Protein AF-A0A8J3SPQ8-F1 (afdb_monomer)

Radius of gyration: 20.14 Å; Cα contacts (8 Å, |Δi|>4): 258; chains: 1; bounding box: 38×50×55 Å

Solvent-accessible surface area (backbone atoms only — not comparable to full-atom values): 13187 Å² total; per-residue (Å²): 110,61,66,61,53,50,53,52,36,52,52,41,52,48,50,65,69,41,34,72,59,27,47,76,74,39,44,87,40,56,59,46,62,59,80,40,52,71,64,58,45,50,51,50,37,52,54,46,50,54,49,49,47,62,79,29,56,90,42,57,73,35,34,50,44,47,50,49,40,51,51,50,53,52,48,49,53,46,36,33,75,75,68,55,37,66,47,93,82,40,59,66,56,46,46,61,67,47,46,58,56,60,51,39,54,48,49,29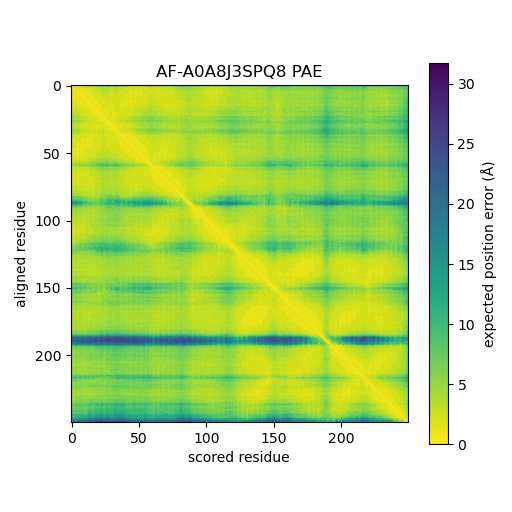,54,49,42,45,49,28,62,76,67,75,47,78,94,53,72,70,58,56,50,53,47,51,30,54,49,23,34,48,47,14,34,55,33,31,67,38,22,34,74,69,78,57,92,90,56,92,41,56,28,86,79,48,33,45,65,47,25,43,48,50,15,49,49,25,43,49,49,19,34,50,54,46,34,50,51,50,61,72,71,34,65,99,77,59,50,71,64,52,50,50,40,40,48,51,25,52,57,31,48,50,52,27,49,46,42,32,67,74,71,57,41,58,43,41,52,57,67,27,38,52,47,21,43,54,39,46,54,52,26,53,50,52,46,55,52,52,58,56,74,70,52,133

Organism: NCBI:txid936338

pLDDT: mean 90.47, std 7.12, range [55.22, 98.06]

Sequence (250 aa):
MTLVVVLLMMRALDDIRDLDYDREHNPDRPLARGVVSVRDLTVMVAAGTVFVLAINAWRWPVMCVLAGQLAYAYLVLWADRRLGWPRGDALVAGFLVNLPVQLMINAFLYAGLLYSAGLAPVWPGAIGIAVAALAFLHVEFARKTTRRPRPGERTYVTLFGPTGTAALAVACALASVAVLVASVTAGGGERTGAWAVWSAAAPLTFAALGALRFWREGLARWPYGQAALFMLVSFVGYQIINLVERATAP

Nearest PDB structures (foldseek):
  4od4-assembly1_A  TM=6.673E-01  e=1.478E-03  Aeropyrum pernix K1
  7d5i-assembly1_B  TM=4.446E-01  e=1.046E+00  Mycolicibacterium smegmatis MC2 155
  7nkz-assembly1_B  TM=3.650E-01  e=2.481E+00  Mycobacterium tuberculosis H37Rv

Foldseek 3Di:
DLLVLVVLLLVLLVCLLCQVVCLVVPCVDCDNVVVDDNVNSVVSNVVSLVVSLVVCVVLVVLSVLVVVLSVLSVVQSCCCVPVVPPPPLPLVRVCVSCLVNLLSSLVSVVSVVCSVVVHDDDPVSVLVSLLLSLLVQLLVLQQQQFQDADVSRSHCCVPLNNVRSLVSSLVSLCVSLVSQLCSLVVVDDPPSDVVLNCLSCVLNVLSVVQSCCCPVVVDRGRDNVSSVSSSVSNVVSVVVSVVVVVVPDD

Secondary structure (DSSP, 8-state):
-HHHHHHHHHHHHHHHHSHHHHHHH-TTSTTTTTSS-HHHHHHHHHHHHHHHHHHHTT-HHHHHHHHHHHHHHHHHHHHHHHH--S-TT-HHHHHHHHHHHHHHHHHHHHHHHHHHHTPPP-HHHHHHHHHHHHHHHHHHHHHH-BSSPPTT---THHHHHHHHHHHHHHHHHHHHHHHHHHHHHHH--TT--HHHHHHHHTTHHHHHHHHHHHHTS--SB--HHHHHHHHHHHHHHHHHHHHHHHHT--

Structure (mmCIF, N/CA/C/O backbone):
data_AF-A0A8J3SPQ8-F1
#
_entry.id   AF-A0A8J3SPQ8-F1
#
loop_
_atom_site.group_PDB
_atom_site.id
_atom_site.type_symbol
_atom_site.label_atom_id
_atom_site.label_alt_id
_atom_site.label_comp_id
_atom_site.label_asym_id
_atom_site.label_entity_id
_atom_site.label_seq_id
_atom_site.pdbx_PDB_ins_code
_atom_site.Cartn_x
_atom_site.Cartn_y
_atom_site.Cartn_z
_atom_site.occupancy
_atom_site.B_iso_or_equiv
_atom_site.auth_seq_id
_atom_site.auth_comp_id
_atom_site.auth_asym_id
_atom_site.auth_atom_id
_atom_site.pdbx_PDB_model_num
ATOM 1 N N . MET A 1 1 ? -6.352 -13.750 -12.180 1.00 83.25 1 MET A N 1
ATOM 2 C CA . MET A 1 1 ? -6.763 -14.776 -11.196 1.00 83.25 1 MET A CA 1
ATOM 3 C C . MET A 1 1 ? -5.831 -14.837 -9.992 1.00 83.25 1 MET A C 1
ATOM 5 O O . MET A 1 1 ? -6.324 -14.578 -8.905 1.00 83.25 1 MET A O 1
ATOM 9 N N . THR A 1 2 ? -4.513 -15.047 -10.149 1.00 92.88 2 THR A N 1
ATOM 10 C CA . THR A 1 2 ? -3.554 -15.085 -9.016 1.00 92.88 2 THR A CA 1
ATOM 11 C C . THR A 1 2 ? -3.704 -13.916 -8.039 1.00 92.88 2 THR A C 1
ATOM 13 O O . THR A 1 2 ? -3.900 -14.141 -6.853 1.00 92.88 2 THR A O 1
ATOM 16 N N . LEU A 1 3 ? -3.676 -12.671 -8.535 1.00 91.25 3 LEU A N 1
ATOM 17 C CA . LEU A 1 3 ? -3.741 -11.480 -7.680 1.00 91.25 3 LEU A CA 1
ATOM 18 C C . LEU A 1 3 ? -5.021 -11.428 -6.834 1.00 91.25 3 LEU A C 1
ATOM 20 O O . LEU A 1 3 ? -4.955 -11.111 -5.657 1.00 91.25 3 LEU A O 1
ATOM 24 N N . VAL A 1 4 ? -6.172 -11.770 -7.418 1.00 93.75 4 VAL A N 1
ATOM 25 C CA . VAL A 1 4 ? -7.464 -11.758 -6.713 1.00 93.75 4 VAL A CA 1
ATOM 26 C C . VAL A 1 4 ? -7.452 -12.756 -5.558 1.00 93.75 4 VAL A C 1
ATOM 28 O O . VAL A 1 4 ? -7.832 -12.406 -4.446 1.00 93.75 4 VAL A O 1
ATOM 31 N N . VAL A 1 5 ? -6.962 -13.975 -5.806 1.00 94.94 5 VAL A N 1
ATOM 32 C CA . VAL A 1 5 ? -6.860 -15.013 -4.772 1.00 94.94 5 VAL A CA 1
ATOM 33 C C . VAL A 1 5 ? -5.873 -14.595 -3.685 1.00 94.94 5 VAL A C 1
ATOM 35 O O . VAL A 1 5 ? -6.198 -14.693 -2.509 1.00 94.94 5 VAL A O 1
ATOM 38 N N . VAL A 1 6 ? -4.710 -14.051 -4.057 1.00 93.75 6 VAL A N 1
ATOM 39 C CA . VAL A 1 6 ? -3.723 -13.547 -3.092 1.00 93.75 6 VAL A CA 1
ATOM 40 C C . VAL A 1 6 ? -4.321 -12.440 -2.229 1.00 93.75 6 VAL A C 1
ATOM 42 O O . VAL A 1 6 ? -4.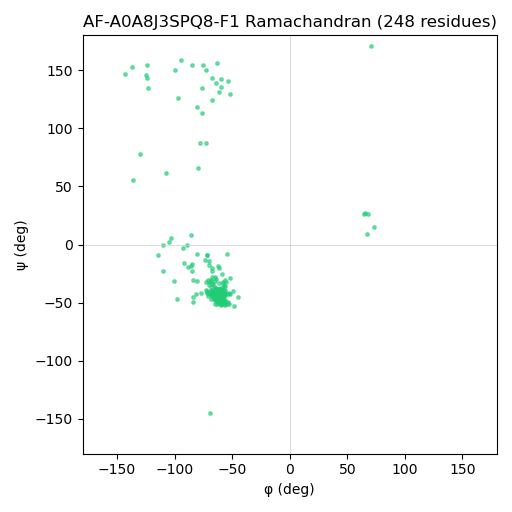236 -12.528 -1.013 1.00 93.75 6 VAL A O 1
ATOM 45 N N . LEU A 1 7 ? -4.978 -11.434 -2.813 1.00 93.19 7 LEU A N 1
ATOM 46 C CA . LEU A 1 7 ? -5.609 -10.350 -2.051 1.00 93.19 7 LEU A CA 1
ATOM 47 C C . LEU A 1 7 ? -6.708 -10.865 -1.109 1.00 93.19 7 LEU A C 1
ATOM 49 O O . LEU A 1 7 ? -6.799 -10.402 0.027 1.00 93.19 7 LEU A O 1
ATOM 53 N N . LEU A 1 8 ? -7.499 -11.852 -1.544 1.00 95.00 8 LEU A N 1
ATOM 54 C CA . LEU A 1 8 ? -8.484 -12.522 -0.691 1.00 95.00 8 LEU A CA 1
ATOM 55 C C . LEU A 1 8 ? -7.813 -13.251 0.484 1.00 95.00 8 LEU A C 1
ATOM 57 O O . LEU A 1 8 ? -8.274 -13.147 1.619 1.00 95.00 8 LEU A O 1
ATOM 61 N N . MET A 1 9 ? -6.708 -13.954 0.232 1.00 94.81 9 MET A N 1
ATOM 62 C CA . MET A 1 9 ? -5.930 -14.619 1.278 1.00 94.81 9 MET A CA 1
ATOM 63 C C . MET A 1 9 ? -5.335 -13.612 2.264 1.00 94.81 9 MET A C 1
ATOM 65 O O . MET A 1 9 ? -5.446 -13.822 3.467 1.00 94.81 9 MET A O 1
ATOM 69 N N . MET A 1 10 ? -4.759 -12.504 1.782 1.00 92.94 10 MET A N 1
ATOM 70 C CA . MET A 1 10 ? -4.219 -11.452 2.653 1.00 92.94 10 MET A CA 1
ATOM 71 C C . MET A 1 10 ? -5.318 -10.860 3.537 1.00 92.94 10 MET A C 1
ATOM 73 O O . MET A 1 10 ? -5.119 -10.707 4.738 1.00 92.94 10 MET A O 1
ATOM 77 N N . ARG A 1 11 ? -6.513 -10.628 2.977 1.00 93.81 11 ARG A N 1
ATOM 78 C CA . ARG A 1 11 ? -7.671 -10.160 3.746 1.00 93.81 11 ARG A CA 1
ATOM 79 C C . ARG A 1 11 ? -8.068 -11.142 4.850 1.00 93.81 11 ARG A C 1
ATOM 81 O O . ARG A 1 11 ? -8.362 -10.709 5.960 1.00 93.81 11 ARG A O 1
ATOM 88 N N . ALA A 1 12 ? -8.066 -12.439 4.551 1.00 94.81 12 ALA A N 1
ATOM 89 C CA . ALA A 1 12 ? -8.381 -13.477 5.526 1.00 94.81 12 ALA A CA 1
ATOM 90 C C . ALA A 1 12 ? -7.321 -13.590 6.626 1.00 94.81 12 ALA A C 1
ATOM 92 O O . ALA A 1 12 ? -7.672 -13.759 7.790 1.00 94.81 12 ALA A O 1
ATOM 93 N N . LEU A 1 13 ? -6.037 -13.466 6.277 1.00 93.25 13 LEU A N 1
ATOM 94 C CA . LEU A 1 13 ? -4.942 -13.416 7.247 1.00 93.25 13 LEU A CA 1
ATOM 95 C C . LEU A 1 13 ? -5.068 -12.197 8.170 1.00 93.25 13 LEU A C 1
ATOM 97 O O . LEU A 1 13 ? -4.897 -12.340 9.379 1.00 93.25 13 LEU A O 1
ATOM 101 N N . ASP A 1 14 ? -5.424 -11.033 7.621 1.00 90.88 14 ASP A N 1
ATOM 102 C CA . ASP A 1 14 ? -5.692 -9.831 8.413 1.00 90.88 14 ASP A CA 1
ATOM 103 C C . ASP A 1 14 ? -6.874 -10.041 9.372 1.00 90.88 14 ASP A C 1
ATOM 105 O O . ASP A 1 14 ? -6.740 -9.742 10.552 1.00 90.88 14 ASP A O 1
ATOM 109 N N . ASP A 1 15 ? -7.994 -10.622 8.917 1.00 93.00 15 ASP A N 1
ATOM 110 C CA . ASP A 1 15 ? -9.145 -10.926 9.791 1.00 93.00 15 ASP A CA 1
ATOM 111 C C . ASP A 1 15 ? -8.777 -11.906 10.917 1.00 93.00 15 ASP A C 1
ATOM 113 O O . ASP A 1 15 ? -9.166 -11.726 12.067 1.00 93.00 15 ASP A O 1
ATOM 117 N N . ILE A 1 16 ? -7.994 -12.939 10.599 1.00 93.38 16 ILE A N 1
ATOM 118 C CA . ILE A 1 16 ? -7.492 -13.931 11.557 1.00 93.38 16 ILE A CA 1
ATOM 119 C C . ILE A 1 16 ? -6.614 -13.282 12.641 1.00 93.38 16 ILE A C 1
ATOM 121 O O . ILE A 1 16 ? -6.681 -13.708 13.799 1.00 93.38 16 ILE A O 1
ATOM 125 N N . ARG A 1 17 ? -5.773 -12.312 12.263 1.00 89.69 17 ARG A N 1
ATOM 126 C CA . ARG A 1 17 ? -4.864 -11.584 13.162 1.00 89.69 17 ARG A CA 1
ATOM 127 C C . ARG A 1 17 ? -5.602 -10.537 13.993 1.00 89.69 17 ARG A C 1
ATOM 129 O O . ARG A 1 17 ? -5.352 -10.401 15.183 1.00 89.69 17 ARG A O 1
ATOM 136 N N . ASP A 1 18 ? -6.532 -9.814 13.379 1.00 89.75 18 ASP A N 1
ATOM 137 C CA . ASP A 1 18 ? -7.266 -8.726 14.026 1.00 89.75 18 ASP A CA 1
ATOM 138 C C . ASP A 1 18 ? -8.507 -9.207 14.801 1.00 89.75 18 ASP A C 1
ATOM 140 O O . ASP A 1 18 ? -9.264 -8.381 15.301 1.00 89.75 18 ASP A O 1
ATOM 144 N N . LEU A 1 19 ? -8.715 -10.521 14.958 1.00 91.44 19 LEU A N 1
ATOM 145 C CA . LEU A 1 19 ? -9.923 -11.094 15.563 1.00 91.44 19 LEU A CA 1
ATOM 146 C C . LEU A 1 19 ? -10.253 -10.527 16.951 1.00 91.44 19 LEU A C 1
ATOM 148 O O . LEU A 1 19 ? -11.394 -10.139 17.190 1.00 91.44 19 LEU A O 1
ATOM 152 N N . ASP A 1 20 ? -9.285 -10.475 17.865 1.00 89.19 20 ASP A N 1
ATOM 153 C CA . ASP A 1 20 ? -9.545 -9.990 19.226 1.00 89.19 20 ASP A CA 1
ATOM 154 C C . ASP A 1 20 ? -9.860 -8.490 19.232 1.00 89.19 20 ASP A C 1
ATOM 156 O O . ASP A 1 20 ? -10.807 -8.052 19.882 1.00 89.19 20 ASP A O 1
ATOM 160 N N . TYR A 1 21 ? -9.159 -7.720 18.39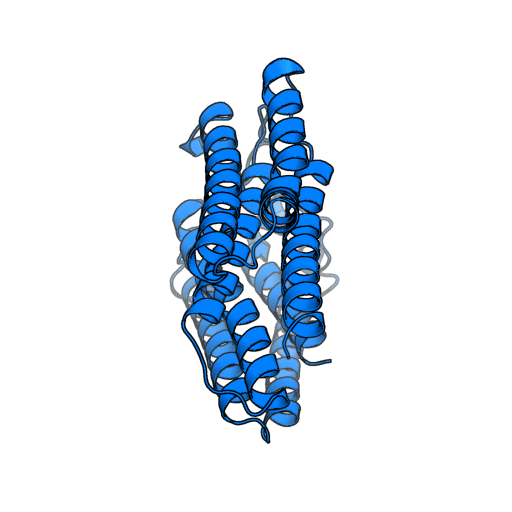6 1.00 87.50 21 TYR A N 1
ATOM 161 C CA . TYR A 1 21 ? -9.462 -6.308 18.183 1.00 87.50 21 TYR A CA 1
ATOM 162 C C . TYR A 1 21 ? -10.872 -6.101 17.615 1.00 87.50 21 TYR A C 1
ATOM 164 O O . TYR A 1 21 ? -11.614 -5.230 18.074 1.00 87.50 21 TYR A O 1
ATOM 172 N N . ASP A 1 22 ? -11.248 -6.905 16.622 1.00 91.56 22 ASP A N 1
ATOM 173 C CA . ASP A 1 22 ? -12.529 -6.808 15.936 1.00 91.56 22 ASP A CA 1
ATOM 174 C C . ASP A 1 22 ? -13.695 -7.263 16.818 1.00 91.56 22 ASP A C 1
ATOM 176 O O . ASP A 1 22 ? -14.777 -6.700 16.700 1.00 91.56 22 ASP A O 1
ATOM 180 N N . ARG A 1 23 ? -13.501 -8.200 17.751 1.00 92.12 23 ARG A N 1
ATOM 181 C CA . ARG A 1 23 ? -14.528 -8.548 18.752 1.00 92.12 23 ARG A CA 1
ATOM 182 C C . ARG A 1 23 ? -14.904 -7.365 19.636 1.00 92.12 23 ARG A C 1
ATOM 184 O O . ARG A 1 23 ? -16.076 -7.198 19.958 1.00 92.12 23 ARG A O 1
ATOM 191 N N . GLU A 1 24 ? -13.922 -6.552 20.005 1.00 90.94 24 GLU A N 1
ATOM 192 C CA . GLU A 1 24 ? -14.127 -5.384 20.862 1.00 90.94 24 GLU A CA 1
ATOM 193 C C . GLU A 1 24 ? -14.641 -4.167 20.079 1.00 90.94 24 GLU A C 1
ATOM 195 O O . GLU A 1 24 ? -15.541 -3.468 20.539 1.00 90.94 24 GLU A O 1
ATOM 200 N N . HIS A 1 25 ? -14.088 -3.908 18.888 1.00 87.75 25 HIS A N 1
ATOM 201 C CA . HIS A 1 25 ? -14.283 -2.634 18.181 1.00 87.75 25 HIS A CA 1
ATOM 202 C C . HIS A 1 25 ? -15.139 -2.736 16.914 1.00 87.75 25 HIS A C 1
ATOM 204 O O . HIS A 1 25 ? -15.703 -1.732 16.480 1.00 87.75 25 HIS A O 1
ATOM 210 N N . ASN A 1 26 ? -15.233 -3.918 16.300 1.00 89.94 26 ASN A N 1
ATOM 211 C CA . ASN A 1 26 ? -15.973 -4.155 15.058 1.00 89.94 26 ASN A CA 1
ATOM 212 C C . ASN A 1 26 ? -16.795 -5.458 15.136 1.00 89.94 26 ASN A C 1
ATOM 214 O O . ASN A 1 26 ? -16.637 -6.329 14.267 1.00 89.94 26 ASN A O 1
ATOM 218 N N . PRO A 1 27 ? -17.674 -5.613 16.147 1.00 92.38 27 PRO A N 1
ATOM 219 C CA . PRO A 1 27 ? -18.341 -6.882 16.426 1.00 92.38 27 PRO A CA 1
ATOM 220 C C . PRO A 1 27 ? -19.219 -7.353 15.266 1.00 92.38 27 PRO A C 1
ATOM 222 O O . PRO A 1 27 ? -19.468 -8.543 15.149 1.00 92.38 27 PRO A O 1
ATOM 225 N N . ASP A 1 28 ? -19.626 -6.454 14.365 1.00 93.88 28 ASP A N 1
ATOM 226 C CA . ASP A 1 28 ? -20.407 -6.769 13.167 1.00 93.88 28 ASP A CA 1
ATOM 227 C C . ASP A 1 28 ? -19.621 -7.509 12.072 1.00 93.88 28 ASP A C 1
ATOM 229 O O . ASP A 1 28 ? -20.206 -7.962 11.084 1.00 93.88 28 ASP A O 1
ATOM 233 N N . ARG A 1 29 ? -18.295 -7.642 12.187 1.00 92.69 29 ARG A N 1
ATOM 234 C CA . ARG A 1 29 ? -17.501 -8.360 11.181 1.00 92.69 29 ARG A CA 1
ATOM 235 C C . ARG A 1 29 ? -17.827 -9.859 11.179 1.00 92.69 29 ARG A C 1
ATOM 237 O O . ARG A 1 29 ? -18.008 -10.442 12.245 1.00 92.69 29 ARG A O 1
ATOM 244 N N . PRO A 1 30 ? -17.851 -10.534 10.009 1.00 94.88 30 PRO A N 1
ATOM 245 C CA . PRO A 1 30 ? -18.272 -11.937 9.913 1.00 94.88 30 PRO A CA 1
ATOM 246 C C . PRO A 1 30 ? -17.531 -12.904 10.847 1.00 94.88 30 PRO A C 1
ATOM 248 O O . PRO A 1 30 ? -18.173 -13.747 11.470 1.00 94.88 30 PRO A O 1
ATOM 251 N N . LEU A 1 31 ? -16.206 -12.763 10.971 1.00 95.38 31 LEU A N 1
ATOM 252 C CA . LEU A 1 31 ? -15.386 -13.596 11.856 1.00 95.38 31 LEU A CA 1
ATOM 253 C C . LEU A 1 31 ? -15.613 -13.257 13.340 1.00 95.38 31 LEU A C 1
ATOM 255 O O . LEU A 1 31 ? -15.722 -14.164 14.161 1.00 95.38 31 LEU A O 1
ATOM 259 N N . ALA A 1 32 ? -15.742 -11.969 13.684 1.00 94.81 32 ALA A N 1
ATOM 260 C CA . ALA A 1 32 ? -16.018 -11.521 15.052 1.00 94.81 32 ALA A CA 1
ATOM 261 C C . ALA A 1 32 ? -17.396 -12.000 15.548 1.00 94.81 32 ALA A C 1
ATOM 263 O O . ALA A 1 32 ? -17.511 -12.449 16.686 1.00 94.81 32 ALA A O 1
ATOM 264 N N . ARG A 1 33 ? -18.407 -12.007 14.664 1.00 94.56 33 ARG A N 1
ATOM 265 C CA . ARG A 1 33 ? -19.747 -12.572 14.920 1.00 94.56 33 ARG A CA 1
ATOM 266 C C . ARG A 1 33 ? -19.788 -14.098 15.004 1.00 94.56 33 ARG A C 1
ATOM 268 O O . ARG A 1 33 ? -20.814 -14.645 15.390 1.00 94.56 33 ARG A O 1
ATOM 275 N N . GLY A 1 34 ? -18.739 -14.791 14.562 1.00 94.56 34 GLY A N 1
ATOM 276 C CA . GLY A 1 34 ? -18.741 -16.251 14.443 1.00 94.56 34 GLY A CA 1
ATOM 277 C C . GLY A 1 34 ? -19.575 -16.800 13.278 1.00 94.56 34 GLY A C 1
ATOM 278 O O . GLY A 1 34 ? -19.836 -17.998 13.245 1.00 94.56 34 GLY A O 1
ATOM 279 N N . VAL A 1 35 ? -19.972 -15.961 12.306 1.00 96.38 35 VAL A N 1
ATOM 280 C CA . VAL A 1 35 ? -20.615 -16.420 11.050 1.00 96.38 35 VAL A CA 1
ATOM 281 C C . VAL A 1 35 ? -19.640 -17.257 10.219 1.00 96.38 35 VAL A C 1
ATOM 283 O O . VAL A 1 35 ? -20.042 -18.165 9.500 1.00 96.38 35 VAL A O 1
ATOM 286 N N . VAL A 1 36 ? -18.350 -16.939 10.326 1.00 96.31 36 VAL A N 1
ATOM 287 C CA . VAL A 1 36 ? -17.238 -17.693 9.746 1.00 96.31 36 VAL A CA 1
ATOM 288 C C . VAL A 1 36 ? -16.287 -18.048 10.880 1.00 96.31 36 VAL A C 1
ATOM 290 O O . VAL A 1 36 ? -16.096 -17.241 11.789 1.00 96.31 36 VAL A O 1
ATOM 293 N N . SER A 1 37 ? -15.679 -19.233 10.846 1.00 96.12 37 SER A N 1
ATOM 294 C CA . SER A 1 37 ? -14.690 -19.647 11.842 1.00 96.12 37 SER A CA 1
ATOM 295 C C . SER A 1 37 ? -13.254 -19.347 11.393 1.00 96.12 37 SER A C 1
ATOM 297 O O . SER A 1 37 ? -12.944 -19.253 10.203 1.00 96.12 37 SER A O 1
ATOM 299 N N . VAL A 1 38 ? -12.321 -19.273 12.349 1.00 95.56 38 VAL A N 1
ATOM 300 C CA . VAL A 1 38 ? -10.876 -19.189 12.045 1.00 95.56 38 VAL A CA 1
ATOM 301 C C . VAL A 1 38 ? -10.422 -20.388 11.208 1.00 95.56 38 VAL A C 1
ATOM 303 O O . VAL A 1 38 ? -9.534 -20.254 10.364 1.00 95.56 38 VAL A O 1
ATOM 306 N N . ARG A 1 39 ? -11.038 -21.559 11.416 1.00 96.00 39 ARG A N 1
ATOM 307 C CA . ARG A 1 39 ? -10.748 -22.774 10.652 1.00 96.00 39 ARG A CA 1
ATOM 308 C C . ARG A 1 39 ? -11.113 -22.599 9.182 1.00 96.00 39 ARG A C 1
ATOM 310 O O . ARG A 1 39 ? -10.286 -22.937 8.343 1.00 96.00 39 ARG A O 1
ATOM 317 N N . ASP A 1 40 ? -12.278 -22.032 8.877 1.00 96.69 40 ASP A N 1
ATOM 318 C CA . ASP A 1 40 ? -12.728 -21.820 7.492 1.00 96.69 40 ASP A CA 1
ATOM 319 C C . ASP A 1 40 ? -11.754 -20.916 6.737 1.00 96.69 40 ASP A C 1
ATOM 321 O O . ASP A 1 40 ? -11.292 -21.255 5.647 1.00 96.69 40 ASP A O 1
ATOM 325 N N . LEU A 1 41 ? -11.357 -19.802 7.361 1.00 96.31 41 LEU A N 1
ATOM 326 C CA . LEU A 1 41 ? -10.376 -18.889 6.779 1.00 96.31 41 LEU A CA 1
ATOM 327 C C . LEU A 1 41 ? -9.000 -19.549 6.635 1.00 96.31 41 LEU A C 1
ATOM 329 O O . LEU A 1 41 ? -8.350 -19.386 5.608 1.00 96.31 41 LEU A O 1
ATOM 333 N N . THR A 1 42 ? -8.564 -20.344 7.614 1.00 94.81 42 THR A N 1
ATOM 334 C CA . THR A 1 42 ? -7.275 -21.053 7.539 1.00 94.81 42 THR A CA 1
ATOM 335 C C . THR A 1 42 ? -7.266 -22.078 6.402 1.00 94.81 42 THR A C 1
ATOM 337 O O . THR A 1 42 ? -6.288 -22.159 5.660 1.00 94.81 42 THR A O 1
ATOM 340 N N . VAL A 1 43 ? -8.362 -22.824 6.220 1.00 96.50 43 VAL A N 1
ATOM 341 C CA . VAL A 1 43 ? -8.529 -23.766 5.102 1.00 96.50 43 VAL A CA 1
ATOM 342 C C . VAL A 1 43 ? -8.538 -23.020 3.771 1.00 96.50 43 VAL A C 1
ATOM 344 O O . VAL A 1 43 ? -7.841 -23.435 2.848 1.00 96.50 43 VAL A O 1
ATOM 347 N N . MET A 1 44 ? -9.255 -21.896 3.674 1.00 96.62 44 MET A N 1
ATOM 348 C CA . MET A 1 44 ? -9.274 -21.066 2.468 1.00 96.62 44 MET A CA 1
ATOM 349 C C . MET A 1 44 ? -7.878 -20.549 2.112 1.00 96.62 44 MET A C 1
ATOM 351 O O . MET A 1 44 ? -7.482 -20.621 0.951 1.00 96.62 44 MET A O 1
ATOM 355 N N . VAL A 1 45 ? -7.111 -20.058 3.090 1.00 96.44 45 VAL A N 1
ATOM 356 C CA . VAL A 1 45 ? -5.738 -19.589 2.859 1.00 96.44 45 VAL A CA 1
ATOM 357 C C . VAL A 1 45 ? -4.842 -20.760 2.444 1.00 96.44 45 VAL A C 1
ATOM 359 O O . VAL A 1 45 ? -4.090 -20.626 1.487 1.00 96.44 45 VAL A O 1
ATOM 362 N N . ALA A 1 46 ? -4.935 -21.927 3.089 1.00 96.00 46 ALA A N 1
ATOM 363 C CA . ALA A 1 46 ? -4.142 -23.101 2.713 1.00 96.00 46 ALA A CA 1
ATOM 364 C C . ALA A 1 46 ? -4.460 -23.597 1.288 1.00 96.00 46 ALA A C 1
ATOM 366 O O . ALA A 1 46 ? -3.548 -23.786 0.481 1.00 96.00 46 ALA A O 1
ATOM 367 N N . ALA A 1 47 ? -5.744 -23.750 0.952 1.00 97.38 47 ALA A N 1
ATOM 368 C CA . ALA A 1 47 ? -6.186 -24.139 -0.386 1.00 97.38 47 ALA A CA 1
ATOM 369 C C . ALA A 1 47 ? -5.797 -23.087 -1.435 1.00 97.38 47 ALA A C 1
ATOM 371 O O . ALA A 1 47 ? -5.293 -23.431 -2.504 1.00 97.38 47 ALA A O 1
ATOM 372 N N . GLY A 1 48 ? -5.962 -21.805 -1.098 1.00 97.00 48 GLY A N 1
ATOM 373 C CA . GLY A 1 48 ? -5.531 -20.673 -1.910 1.00 97.00 48 GLY A CA 1
ATOM 374 C C . GLY A 1 48 ? -4.033 -20.716 -2.197 1.00 97.00 48 GLY A C 1
ATOM 375 O O . GLY A 1 48 ? -3.657 -20.612 -3.358 1.00 97.00 48 GLY A O 1
ATOM 376 N N . THR A 1 49 ? -3.193 -20.961 -1.185 1.00 96.69 49 THR A N 1
ATOM 377 C CA . THR A 1 49 ? -1.734 -21.118 -1.324 1.00 96.69 49 THR A CA 1
ATOM 378 C C . THR A 1 49 ? -1.381 -22.222 -2.315 1.00 96.69 49 THR A C 1
ATOM 380 O O . THR A 1 49 ? -0.638 -21.975 -3.263 1.00 96.69 49 THR A O 1
ATOM 383 N N . VAL A 1 50 ? -1.940 -23.424 -2.145 1.00 97.06 50 VAL A N 1
ATOM 384 C CA . VAL A 1 50 ? -1.686 -24.548 -3.064 1.00 97.06 50 VAL A CA 1
ATOM 385 C C . VAL A 1 50 ? -2.117 -24.186 -4.485 1.00 97.06 50 VAL A C 1
ATOM 387 O O . VAL A 1 50 ? -1.351 -24.373 -5.430 1.00 97.06 50 VAL A O 1
ATOM 390 N N . PHE A 1 51 ? -3.309 -23.608 -4.634 1.00 97.19 51 PHE A N 1
ATOM 391 C CA . PHE A 1 51 ? -3.846 -23.203 -5.927 1.00 97.19 51 PHE A CA 1
ATOM 392 C C . PHE A 1 51 ? -2.966 -22.157 -6.622 1.00 97.19 51 PHE A C 1
ATOM 394 O O . PHE A 1 51 ? -2.585 -22.345 -7.778 1.00 97.19 51 PHE A O 1
ATOM 401 N N . VAL A 1 52 ? -2.601 -21.067 -5.935 1.00 96.31 52 VAL A N 1
ATOM 402 C CA . VAL A 1 52 ? -1.802 -19.996 -6.547 1.00 96.31 52 VAL A CA 1
ATOM 403 C C . VAL A 1 52 ? -0.387 -20.456 -6.877 1.00 96.31 52 VAL A C 1
ATOM 405 O O . VAL A 1 52 ? 0.150 -20.036 -7.899 1.00 96.31 52 VAL A O 1
ATOM 408 N N . LEU A 1 53 ? 0.216 -21.338 -6.079 1.00 95.81 53 LEU A N 1
ATOM 409 C CA . LEU A 1 53 ? 1.519 -21.910 -6.414 1.00 95.81 53 LEU A CA 1
ATOM 410 C C . LEU A 1 53 ? 1.420 -22.828 -7.638 1.00 95.81 53 LEU A C 1
ATOM 412 O O . LEU A 1 53 ? 2.213 -22.678 -8.565 1.00 95.81 53 LEU A O 1
ATOM 416 N N . ALA A 1 54 ? 0.405 -23.695 -7.703 1.00 95.62 54 ALA A N 1
ATOM 417 C CA . ALA A 1 54 ? 0.203 -24.606 -8.828 1.00 95.62 54 ALA A CA 1
ATOM 418 C C . ALA A 1 54 ? 0.026 -23.860 -10.162 1.00 95.62 54 ALA A C 1
ATOM 420 O O . ALA A 1 54 ? 0.720 -24.152 -11.135 1.00 95.62 54 ALA A O 1
ATOM 421 N N . ILE A 1 55 ? -0.838 -22.838 -10.214 1.00 95.12 55 ILE A N 1
ATOM 422 C CA . ILE A 1 55 ? -1.095 -22.097 -11.464 1.00 95.12 55 ILE A CA 1
ATOM 423 C C . ILE A 1 55 ? 0.088 -21.219 -11.912 1.00 95.12 55 ILE A C 1
ATOM 425 O O . ILE A 1 55 ? 0.126 -20.800 -13.070 1.00 95.12 55 ILE A O 1
ATOM 429 N N . ASN A 1 56 ? 1.039 -20.916 -11.018 1.00 94.50 56 ASN A N 1
ATOM 430 C CA . ASN A 1 56 ? 2.242 -20.136 -11.338 1.00 94.50 56 ASN A CA 1
ATOM 431 C C . ASN A 1 56 ? 3.512 -20.997 -11.438 1.00 94.50 56 ASN A C 1
ATOM 433 O O . ASN A 1 56 ? 4.573 -20.441 -11.707 1.00 94.50 56 ASN A O 1
ATOM 437 N N . ALA A 1 57 ? 3.428 -22.324 -11.280 1.00 93.25 57 ALA A N 1
ATOM 438 C CA . ALA A 1 57 ? 4.593 -23.214 -11.205 1.00 93.25 57 ALA A CA 1
ATOM 439 C C . ALA A 1 57 ? 5.518 -23.138 -12.435 1.00 93.25 57 ALA A C 1
ATOM 441 O O . ALA A 1 57 ? 6.736 -23.236 -12.319 1.00 93.25 57 ALA A O 1
ATOM 442 N N . TRP A 1 58 ? 4.950 -22.886 -13.615 1.00 92.31 58 TRP A N 1
ATOM 443 C CA . TRP A 1 58 ? 5.687 -22.738 -14.874 1.00 92.31 58 TRP A CA 1
ATOM 444 C C . TRP A 1 58 ? 6.453 -21.404 -14.991 1.00 92.31 58 TRP A C 1
ATOM 446 O O . TRP A 1 58 ? 7.321 -21.251 -15.850 1.00 92.31 58 TRP A O 1
ATOM 456 N N . ARG A 1 59 ? 6.174 -20.433 -14.113 1.00 92.19 59 ARG A N 1
ATOM 457 C CA . ARG A 1 59 ? 6.790 -19.097 -14.087 1.00 92.19 59 ARG A CA 1
ATOM 458 C C . ARG A 1 59 ? 7.751 -18.979 -12.913 1.00 92.19 59 ARG A C 1
ATOM 460 O O . ARG A 1 59 ? 7.536 -18.150 -12.029 1.00 92.19 59 ARG A O 1
ATOM 467 N N . TRP A 1 60 ? 8.794 -19.807 -12.891 1.00 87.19 60 TRP A N 1
ATOM 468 C CA . TRP A 1 60 ? 9.640 -20.002 -11.704 1.00 87.19 60 TRP A CA 1
ATOM 469 C C . TRP A 1 60 ? 10.054 -18.698 -10.976 1.00 87.19 60 TRP A C 1
ATOM 471 O O . TRP A 1 60 ? 9.860 -18.642 -9.761 1.00 87.19 60 TRP A O 1
ATOM 481 N N . PRO A 1 61 ? 10.501 -17.607 -11.647 1.00 87.88 61 PRO A N 1
ATOM 482 C CA . PRO A 1 61 ? 10.923 -16.398 -10.934 1.00 87.88 61 PRO A CA 1
ATOM 483 C C . PRO A 1 61 ? 9.745 -15.691 -10.249 1.00 87.88 61 PRO A C 1
ATOM 485 O O . PRO A 1 61 ? 9.848 -15.230 -9.115 1.00 87.88 61 PRO A O 1
ATOM 488 N N . VAL A 1 62 ? 8.594 -15.649 -10.925 1.00 92.25 62 VAL A N 1
ATOM 489 C CA . VAL A 1 62 ? 7.350 -15.055 -10.414 1.00 92.25 62 VAL A CA 1
ATOM 490 C C . VAL A 1 62 ? 6.807 -15.888 -9.253 1.00 92.25 62 VAL A C 1
ATOM 492 O O . VAL A 1 62 ? 6.381 -15.342 -8.235 1.00 92.25 62 VAL A O 1
ATOM 495 N N . MET A 1 63 ? 6.865 -17.215 -9.391 1.00 93.75 63 MET A N 1
ATOM 496 C CA . MET A 1 63 ? 6.482 -18.162 -8.351 1.00 93.75 63 MET A CA 1
ATOM 497 C C . MET A 1 63 ? 7.342 -17.990 -7.098 1.00 93.75 63 MET A C 1
ATOM 499 O O . MET A 1 63 ? 6.796 -18.010 -6.003 1.00 93.75 63 MET A O 1
ATOM 503 N N . CYS A 1 64 ? 8.654 -17.774 -7.224 1.00 93.12 64 CYS A N 1
ATOM 504 C CA . CYS A 1 64 ? 9.527 -17.571 -6.066 1.00 93.12 64 CYS A CA 1
ATOM 505 C C . CYS A 1 64 ? 9.205 -16.293 -5.288 1.00 93.12 64 CYS A C 1
ATOM 507 O O . CYS A 1 64 ? 9.171 -16.334 -4.059 1.00 93.12 64 CYS A O 1
ATOM 509 N N . VAL A 1 65 ? 8.900 -15.185 -5.972 1.00 93.56 65 VAL A N 1
ATOM 510 C CA . VAL A 1 65 ? 8.447 -13.954 -5.299 1.00 93.56 65 VAL A CA 1
ATOM 511 C C . VAL A 1 65 ? 7.129 -14.198 -4.561 1.00 93.56 65 VAL A C 1
ATOM 513 O O . VAL A 1 65 ? 6.994 -13.826 -3.395 1.00 93.56 65 VAL A O 1
ATOM 516 N N . LEU A 1 66 ? 6.180 -14.881 -5.208 1.00 94.06 66 LEU A N 1
ATOM 517 C CA . LEU A 1 66 ? 4.895 -15.236 -4.607 1.00 94.06 66 LEU A CA 1
ATOM 518 C C . LEU A 1 66 ? 5.059 -16.161 -3.392 1.00 94.06 66 LEU A C 1
ATOM 520 O O . LEU A 1 66 ? 4.472 -15.911 -2.342 1.00 94.06 66 LEU A O 1
ATOM 524 N N . ALA A 1 67 ? 5.871 -17.210 -3.513 1.00 95.12 67 ALA A N 1
ATOM 525 C CA . ALA A 1 67 ? 6.150 -18.150 -2.436 1.00 95.12 67 ALA A CA 1
ATOM 526 C C . ALA A 1 67 ? 6.818 -17.447 -1.249 1.00 95.12 67 ALA A C 1
ATOM 528 O O . ALA A 1 67 ? 6.408 -17.661 -0.112 1.00 95.12 67 ALA A O 1
ATOM 529 N N . GLY A 1 68 ? 7.780 -16.556 -1.510 1.00 95.50 68 GLY A N 1
ATOM 530 C CA . GLY A 1 68 ? 8.395 -15.721 -0.482 1.00 95.50 68 GLY A CA 1
ATOM 531 C C . GLY A 1 68 ? 7.378 -14.827 0.227 1.00 95.50 68 GLY A C 1
ATOM 532 O O . GLY A 1 68 ? 7.400 -14.731 1.451 1.00 95.50 68 GLY A O 1
ATOM 533 N N . GLN A 1 69 ? 6.453 -14.211 -0.518 1.00 94.50 69 GLN A N 1
ATOM 534 C CA . GLN A 1 69 ? 5.410 -13.357 0.057 1.00 94.50 69 GLN A CA 1
ATOM 535 C C . GLN A 1 69 ? 4.492 -14.153 0.984 1.00 94.50 69 GLN A C 1
ATOM 537 O O . GLN A 1 69 ? 4.213 -13.721 2.102 1.00 94.50 69 GLN A O 1
ATOM 542 N N . LEU A 1 70 ? 4.031 -15.317 0.524 1.00 94.25 70 LEU A N 1
ATOM 543 C CA . LEU A 1 70 ? 3.175 -16.195 1.315 1.00 94.25 70 LEU A CA 1
ATOM 544 C C . LEU A 1 70 ? 3.917 -16.694 2.555 1.00 94.25 70 LEU A C 1
ATOM 546 O O . LEU A 1 70 ? 3.385 -16.595 3.656 1.00 94.25 70 LEU A O 1
ATOM 550 N N . ALA A 1 71 ? 5.161 -17.153 2.400 1.00 95.31 71 ALA A N 1
ATOM 551 C CA . ALA A 1 71 ? 5.997 -17.596 3.511 1.00 95.31 71 ALA A CA 1
ATOM 552 C C . ALA A 1 71 ? 6.182 -16.491 4.560 1.00 95.31 71 ALA A C 1
ATOM 554 O O . ALA A 1 71 ? 6.015 -16.746 5.751 1.00 95.31 71 ALA A O 1
ATOM 555 N N . TYR A 1 72 ? 6.452 -15.256 4.128 1.00 95.00 72 TYR A N 1
ATOM 556 C CA . TYR A 1 72 ? 6.559 -14.112 5.028 1.00 95.00 72 TYR A CA 1
ATOM 557 C C . TYR A 1 72 ? 5.236 -13.825 5.751 1.00 95.00 72 TYR A C 1
ATOM 559 O O . TYR A 1 72 ? 5.225 -13.659 6.967 1.00 95.00 72 TYR A O 1
ATOM 567 N N . ALA A 1 73 ? 4.107 -13.835 5.039 1.00 92.75 73 ALA A N 1
ATOM 568 C CA . ALA A 1 73 ? 2.793 -13.612 5.640 1.00 92.75 73 ALA A CA 1
ATOM 569 C C . ALA A 1 73 ? 2.442 -14.679 6.694 1.00 92.75 73 ALA A C 1
ATOM 571 O O . ALA A 1 73 ? 1.962 -14.348 7.780 1.00 92.75 73 ALA A O 1
ATOM 572 N N . TYR A 1 74 ? 2.737 -15.951 6.410 1.00 92.50 74 TYR A N 1
ATOM 573 C CA . TYR A 1 74 ? 2.584 -17.039 7.376 1.00 92.50 74 TYR A CA 1
ATOM 574 C C . TYR A 1 74 ? 3.525 -16.890 8.571 1.00 92.50 74 TYR A C 1
ATOM 576 O O . TYR A 1 74 ? 3.103 -17.152 9.695 1.00 92.50 74 TYR A O 1
ATOM 584 N N . LEU A 1 75 ? 4.769 -16.453 8.355 1.00 93.69 75 LEU A N 1
ATOM 585 C CA . LEU A 1 75 ? 5.727 -16.204 9.431 1.00 93.69 75 LEU A CA 1
ATOM 586 C C . LEU A 1 75 ? 5.239 -15.092 10.365 1.00 93.69 75 LEU A C 1
ATOM 588 O O . LEU A 1 75 ? 5.300 -15.253 11.581 1.00 93.69 75 LEU A O 1
ATOM 592 N N . VAL A 1 76 ? 4.713 -13.998 9.810 1.00 91.44 76 VAL A N 1
ATOM 593 C CA . VAL A 1 76 ? 4.124 -12.902 10.591 1.00 91.44 76 VAL A CA 1
ATOM 594 C C . VAL A 1 76 ? 2.922 -13.390 11.394 1.00 91.44 76 VAL A C 1
ATOM 596 O O . VAL A 1 76 ? 2.853 -13.131 12.592 1.00 91.44 76 VAL A O 1
ATOM 599 N N . LEU A 1 77 ? 2.003 -14.139 10.775 1.00 89.62 77 LEU A N 1
ATOM 600 C CA . LEU A 1 77 ? 0.855 -14.698 11.492 1.00 89.62 77 LEU A CA 1
ATOM 601 C C . LEU A 1 77 ? 1.297 -15.672 12.595 1.00 89.62 77 LEU A C 1
ATOM 603 O O . LEU A 1 77 ? 0.723 -15.692 13.681 1.00 89.62 77 LEU A O 1
ATOM 607 N N . TRP A 1 78 ? 2.305 -16.499 12.324 1.00 92.19 78 TRP A N 1
ATOM 608 C CA . TRP A 1 78 ? 2.862 -17.415 13.311 1.00 92.19 78 TRP A CA 1
ATOM 609 C C . TRP A 1 78 ? 3.488 -16.658 14.486 1.00 92.19 78 TRP A C 1
ATOM 611 O O . TRP A 1 78 ? 3.222 -17.017 15.632 1.00 92.19 78 TRP A O 1
ATOM 621 N N . ALA A 1 79 ? 4.267 -15.605 14.220 1.00 91.00 79 ALA A N 1
ATOM 622 C CA . ALA A 1 79 ? 4.896 -14.780 15.248 1.00 91.00 79 ALA A CA 1
ATOM 623 C C . ALA A 1 79 ? 3.847 -14.076 16.120 1.00 91.00 79 ALA A C 1
ATOM 625 O O . ALA A 1 79 ? 3.954 -14.096 17.345 1.00 91.00 79 ALA A O 1
ATOM 626 N N . ASP A 1 80 ? 2.786 -13.556 15.511 1.00 88.88 80 ASP A N 1
ATOM 627 C CA . ASP A 1 80 ? 1.657 -12.963 16.226 1.00 88.88 80 ASP A CA 1
ATOM 628 C C . ASP A 1 80 ? 0.988 -13.994 17.152 1.00 88.88 80 ASP A C 1
ATOM 630 O O . ASP A 1 80 ? 0.910 -13.808 18.364 1.00 88.88 80 ASP A O 1
ATOM 634 N N . ARG A 1 81 ? 0.635 -15.164 16.610 1.00 87.06 81 ARG A N 1
ATOM 635 C CA . ARG A 1 81 ? -0.075 -16.235 17.330 1.00 87.06 81 ARG A CA 1
ATOM 636 C C . ARG A 1 81 ? 0.741 -16.912 18.428 1.00 87.06 81 ARG A C 1
ATOM 638 O O . ARG A 1 81 ? 0.171 -17.379 19.411 1.00 87.06 81 ARG A O 1
ATOM 645 N N . ARG A 1 82 ? 2.046 -17.090 18.216 1.00 90.75 82 ARG A N 1
ATOM 646 C CA . ARG A 1 82 ? 2.915 -17.877 19.108 1.00 90.75 82 ARG A CA 1
ATOM 647 C C . ARG A 1 82 ? 3.732 -17.017 20.053 1.00 90.75 82 ARG A C 1
ATOM 649 O O . ARG A 1 82 ? 4.040 -17.480 21.145 1.00 90.75 82 ARG A O 1
ATOM 656 N N . LEU A 1 83 ? 4.096 -15.811 19.627 1.00 89.81 83 LEU A N 1
ATOM 657 C CA . LEU A 1 83 ? 4.975 -14.913 20.374 1.00 89.81 83 LEU A CA 1
ATOM 658 C C . LEU A 1 83 ? 4.254 -13.636 20.829 1.00 89.81 83 LEU A C 1
ATOM 660 O O . LEU A 1 83 ? 4.835 -12.869 21.593 1.00 89.81 83 LEU A O 1
ATOM 664 N N . GLY A 1 84 ? 3.019 -13.384 20.374 1.00 83.44 84 GLY A N 1
ATOM 665 C CA . GLY A 1 84 ? 2.302 -12.136 20.657 1.00 83.44 84 GLY A CA 1
ATOM 666 C C . GLY A 1 84 ? 2.975 -10.915 20.024 1.00 83.44 84 GLY A C 1
ATOM 667 O O . GLY A 1 84 ? 2.912 -9.817 20.584 1.00 83.44 84 GLY A O 1
ATOM 668 N N . TRP A 1 85 ? 3.698 -11.113 18.915 1.00 83.19 85 TRP A N 1
ATOM 669 C CA . TRP A 1 85 ? 4.500 -10.077 18.271 1.00 83.19 85 TRP A CA 1
ATOM 670 C C . TRP A 1 85 ? 4.107 -9.872 16.802 1.00 83.19 85 TRP A C 1
ATOM 672 O O . TRP A 1 85 ? 4.054 -10.849 16.055 1.00 83.19 85 TRP A O 1
ATOM 682 N N . PRO A 1 86 ? 3.953 -8.618 16.338 1.00 81.69 86 PRO A N 1
ATOM 683 C CA . PRO A 1 86 ? 4.077 -7.366 17.091 1.00 81.69 86 PRO A CA 1
ATOM 684 C C . PRO A 1 86 ? 2.889 -7.136 18.037 1.00 81.69 86 PRO A C 1
ATOM 686 O O . PRO A 1 86 ? 1.775 -7.563 17.757 1.00 81.69 86 PRO A O 1
ATOM 689 N N . ARG A 1 87 ? 3.116 -6.440 19.160 1.00 77.12 87 ARG A N 1
ATOM 690 C CA . ARG A 1 87 ? 2.028 -6.120 20.100 1.00 77.12 87 ARG A CA 1
ATOM 691 C C . ARG A 1 87 ? 0.948 -5.286 19.403 1.00 77.12 87 ARG A C 1
ATOM 693 O O . ARG A 1 87 ? 1.267 -4.404 18.606 1.00 77.12 87 ARG A O 1
ATOM 700 N N . GLY A 1 88 ? -0.322 -5.533 19.729 1.00 71.06 88 GLY A N 1
ATOM 701 C CA . GLY A 1 88 ? -1.468 -4.900 19.061 1.00 71.06 88 GLY A CA 1
ATOM 702 C C . GLY A 1 88 ? -1.555 -3.371 19.202 1.00 71.06 88 GLY A C 1
ATOM 703 O O . GLY A 1 88 ? -2.235 -2.722 18.406 1.00 71.06 88 GLY A O 1
ATOM 704 N N . ASP A 1 89 ? -0.860 -2.794 20.182 1.00 74.62 89 ASP A N 1
ATOM 705 C CA . ASP A 1 89 ? -0.718 -1.356 20.433 1.00 74.62 89 ASP A CA 1
ATOM 706 C C . ASP A 1 89 ? 0.516 -0.737 19.746 1.00 74.62 89 ASP A C 1
ATOM 708 O O . ASP A 1 89 ? 0.585 0.479 19.549 1.00 74.62 89 ASP A O 1
ATOM 712 N N . ALA A 1 90 ? 1.472 -1.558 19.305 1.00 83.88 90 ALA A N 1
ATOM 713 C CA . ALA A 1 90 ? 2.698 -1.127 18.646 1.00 83.88 90 ALA A CA 1
ATOM 714 C C . ALA A 1 90 ? 2.451 -0.800 17.163 1.00 83.88 90 ALA A C 1
ATOM 716 O O . ALA A 1 90 ? 2.972 -1.460 16.264 1.00 83.88 90 ALA A O 1
ATOM 717 N N . LEU A 1 91 ? 1.666 0.249 16.894 1.00 84.81 91 LEU A N 1
ATOM 718 C CA . LEU A 1 91 ? 1.208 0.631 15.549 1.00 84.81 91 LEU A CA 1
ATOM 719 C C . LEU A 1 91 ? 2.336 0.759 14.522 1.00 84.81 91 LEU A C 1
ATOM 721 O O . LEU A 1 91 ? 2.191 0.295 13.394 1.00 84.81 91 LEU A O 1
ATOM 725 N N . VAL A 1 92 ? 3.459 1.374 14.903 1.00 86.75 92 VAL A N 1
ATOM 726 C CA . VAL A 1 92 ? 4.615 1.543 14.009 1.00 86.75 92 VAL A CA 1
ATOM 727 C C . VAL A 1 92 ? 5.279 0.198 13.721 1.00 86.75 92 VAL A C 1
ATOM 729 O O . VAL A 1 92 ? 5.594 -0.083 12.571 1.00 86.75 92 VAL A O 1
ATOM 732 N N . ALA A 1 93 ? 5.441 -0.666 14.725 1.00 86.38 93 ALA A N 1
ATOM 733 C CA . ALA A 1 93 ? 6.003 -2.000 14.522 1.00 86.38 93 ALA A CA 1
ATOM 734 C C . ALA A 1 93 ? 5.078 -2.862 13.650 1.00 86.38 93 ALA A C 1
ATOM 736 O O . ALA A 1 93 ? 5.530 -3.444 12.670 1.00 86.38 93 ALA A O 1
ATOM 737 N N . GLY A 1 94 ? 3.773 -2.872 13.942 1.00 86.88 94 GLY A N 1
ATOM 738 C CA . GLY A 1 94 ? 2.768 -3.550 13.123 1.00 86.88 94 GLY A CA 1
ATOM 739 C C . GLY A 1 94 ? 2.746 -3.040 11.682 1.00 86.88 94 GLY A C 1
ATOM 740 O O . GLY A 1 94 ? 2.620 -3.828 10.747 1.00 86.88 94 GLY A O 1
ATOM 741 N N . PHE A 1 95 ? 2.934 -1.737 11.478 1.00 86.88 95 PHE A N 1
ATOM 742 C CA . PHE A 1 95 ? 3.091 -1.160 10.149 1.00 86.88 95 PHE A CA 1
ATOM 743 C C . PHE A 1 95 ? 4.365 -1.650 9.448 1.00 86.88 95 PHE A C 1
ATOM 745 O O . PHE A 1 95 ? 4.288 -2.137 8.324 1.00 86.88 95 PHE A O 1
ATOM 752 N N . LEU A 1 96 ? 5.523 -1.569 10.110 1.00 89.44 96 LEU A N 1
ATOM 753 C CA . LEU A 1 96 ? 6.809 -1.986 9.542 1.00 89.44 96 LEU A CA 1
ATOM 754 C C . LEU A 1 96 ? 6.841 -3.477 9.196 1.00 89.44 96 LEU A C 1
ATOM 756 O O . LEU A 1 96 ? 7.457 -3.848 8.206 1.00 89.44 96 LEU A O 1
ATOM 760 N N . VAL A 1 97 ? 6.147 -4.317 9.963 1.00 89.44 97 VAL A N 1
ATOM 761 C CA . VAL A 1 97 ? 5.999 -5.752 9.678 1.00 89.44 97 VAL A CA 1
ATOM 762 C C . VAL A 1 97 ? 5.065 -6.004 8.489 1.00 89.44 97 VAL A C 1
ATOM 764 O O . VAL A 1 97 ? 5.274 -6.937 7.722 1.00 89.44 97 VAL A O 1
ATOM 767 N N . ASN A 1 98 ? 4.053 -5.163 8.277 1.00 87.88 98 ASN A N 1
ATOM 768 C CA . ASN A 1 98 ? 3.148 -5.292 7.130 1.00 87.88 98 ASN A CA 1
ATOM 769 C C . ASN A 1 98 ? 3.671 -4.611 5.854 1.00 87.88 98 ASN A C 1
ATOM 771 O O . ASN A 1 98 ? 3.225 -4.936 4.754 1.00 87.88 98 ASN A O 1
ATOM 775 N N . LEU A 1 99 ? 4.628 -3.687 5.957 1.00 88.56 99 LEU A N 1
ATOM 776 C CA . LEU A 1 99 ? 5.182 -2.985 4.801 1.00 88.56 99 LEU A CA 1
ATOM 777 C C . LEU A 1 99 ? 5.837 -3.940 3.776 1.00 88.56 99 LEU A C 1
ATOM 779 O O . LEU A 1 99 ? 5.531 -3.806 2.589 1.00 88.56 99 LEU A O 1
ATOM 783 N N . PRO A 1 100 ? 6.656 -4.941 4.169 1.00 90.62 100 PRO A N 1
ATOM 784 C CA . PRO A 1 100 ? 7.202 -5.925 3.239 1.00 90.62 100 PRO A CA 1
ATOM 785 C C . PRO A 1 100 ? 6.130 -6.675 2.455 1.00 90.62 100 PRO A C 1
ATOM 787 O O . PRO A 1 100 ? 6.286 -6.856 1.254 1.00 90.62 100 PRO A O 1
ATOM 790 N N . VAL A 1 101 ? 5.010 -7.037 3.089 1.00 87.38 101 VAL A N 1
ATOM 791 C CA . VAL A 1 101 ? 3.884 -7.683 2.399 1.00 87.38 101 VAL A CA 1
ATOM 792 C C . VAL A 1 101 ? 3.395 -6.823 1.229 1.00 87.38 101 VAL A C 1
ATOM 794 O O . VAL A 1 101 ? 3.256 -7.316 0.109 1.00 87.38 101 VAL A O 1
ATOM 797 N N . GLN A 1 102 ? 3.189 -5.527 1.469 1.00 86.38 102 GLN A N 1
ATOM 798 C CA . GLN A 1 102 ? 2.743 -4.589 0.439 1.00 86.38 102 GLN A CA 1
ATOM 799 C C . GLN A 1 102 ? 3.791 -4.417 -0.674 1.00 86.38 102 GLN A C 1
ATOM 801 O O . GLN A 1 102 ? 3.446 -4.361 -1.858 1.00 86.38 102 GLN A O 1
ATOM 806 N N . LEU A 1 103 ? 5.078 -4.356 -0.321 1.00 90.38 103 LEU A N 1
ATOM 807 C CA . LEU A 1 103 ? 6.174 -4.269 -1.293 1.00 90.38 103 LEU A CA 1
ATOM 808 C C . LEU A 1 103 ? 6.271 -5.529 -2.157 1.00 90.38 103 LEU A C 1
ATOM 810 O O . LEU A 1 103 ? 6.472 -5.432 -3.367 1.00 90.38 103 LEU A O 1
ATOM 814 N N . MET A 1 104 ? 6.076 -6.705 -1.565 1.00 90.94 104 MET A N 1
ATOM 815 C CA . MET A 1 104 ? 6.159 -7.983 -2.266 1.00 90.94 104 MET A CA 1
ATOM 816 C C . MET A 1 104 ? 5.026 -8.177 -3.273 1.00 90.94 104 MET A C 1
ATOM 818 O O . MET A 1 104 ? 5.277 -8.741 -4.333 1.00 90.94 104 MET A O 1
ATOM 822 N N . ILE A 1 105 ? 3.830 -7.625 -3.029 1.00 90.12 105 ILE A N 1
ATOM 823 C CA . ILE A 1 105 ? 2.758 -7.603 -4.041 1.00 90.12 105 ILE A CA 1
ATOM 824 C C . ILE A 1 105 ? 3.200 -6.798 -5.271 1.00 90.12 105 ILE A C 1
ATOM 826 O O . ILE A 1 105 ? 3.017 -7.241 -6.406 1.00 90.12 105 ILE A O 1
ATOM 830 N N . ASN A 1 106 ? 3.825 -5.635 -5.065 1.00 90.25 106 ASN A N 1
ATOM 831 C CA . ASN A 1 106 ? 4.354 -4.827 -6.167 1.00 90.25 106 ASN A CA 1
ATOM 832 C C . ASN A 1 106 ? 5.505 -5.547 -6.886 1.00 90.25 106 ASN A C 1
ATOM 834 O O . ASN A 1 106 ? 5.543 -5.571 -8.116 1.00 90.25 106 ASN A O 1
ATOM 838 N N . ALA A 1 107 ? 6.397 -6.203 -6.138 1.00 91.00 107 ALA A N 1
ATOM 839 C CA . ALA A 1 107 ? 7.465 -7.024 -6.701 1.00 91.00 107 ALA A CA 1
ATOM 840 C C . ALA A 1 107 ? 6.919 -8.215 -7.507 1.00 91.00 107 ALA A C 1
ATOM 842 O O . ALA A 1 107 ? 7.449 -8.522 -8.570 1.00 91.00 107 ALA A O 1
ATOM 843 N N . PHE A 1 108 ? 5.837 -8.854 -7.052 1.00 91.81 108 PHE A N 1
ATOM 844 C CA . PHE A 1 108 ? 5.158 -9.935 -7.766 1.00 91.81 108 PHE A CA 1
ATOM 845 C C . PHE A 1 108 ? 4.583 -9.447 -9.100 1.00 91.81 108 PHE A C 1
A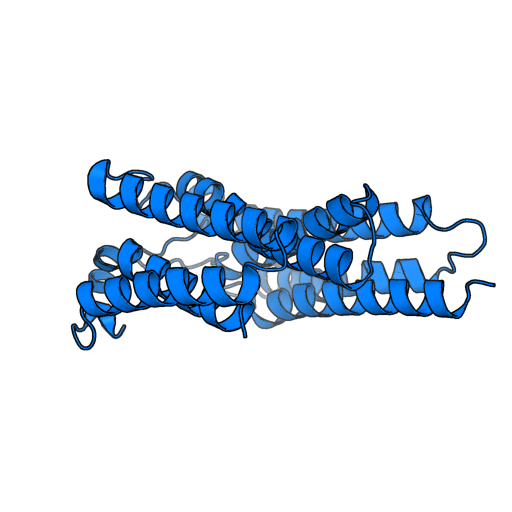TOM 847 O O . PHE A 1 108 ? 4.789 -10.091 -10.130 1.00 91.81 108 PHE A O 1
ATOM 854 N N . LEU A 1 109 ? 3.909 -8.292 -9.108 1.00 90.75 109 LEU A N 1
ATOM 855 C CA . LEU A 1 109 ? 3.390 -7.688 -10.339 1.00 90.75 109 LEU A CA 1
ATOM 856 C C . LEU A 1 109 ? 4.521 -7.321 -11.306 1.00 90.75 109 LEU A C 1
ATOM 858 O O . LEU A 1 109 ? 4.427 -7.612 -12.498 1.00 90.75 109 LEU A O 1
ATOM 862 N N . TYR A 1 110 ? 5.606 -6.743 -10.789 1.00 90.38 110 TYR A N 1
ATOM 863 C CA . TYR A 1 110 ? 6.773 -6.378 -11.586 1.00 90.38 110 TYR A CA 1
ATOM 864 C C . TYR A 1 110 ? 7.488 -7.604 -12.171 1.00 90.38 110 TYR A C 1
ATOM 866 O O . TYR A 1 110 ? 7.729 -7.655 -13.375 1.00 90.38 110 TYR A O 1
ATOM 874 N N . ALA A 1 111 ? 7.748 -8.637 -11.366 1.00 91.31 111 ALA A N 1
ATOM 875 C CA . ALA A 1 111 ? 8.302 -9.904 -11.841 1.00 91.31 111 ALA A CA 1
ATOM 876 C C . ALA A 1 111 ? 7.387 -10.555 -12.889 1.00 91.31 111 ALA A C 1
ATOM 878 O O . ALA A 1 111 ? 7.859 -11.088 -13.894 1.00 91.31 111 ALA A O 1
ATOM 879 N N . GLY A 1 112 ? 6.070 -10.472 -12.681 1.00 90.81 112 GLY A N 1
ATOM 880 C CA . GLY A 1 112 ? 5.067 -10.923 -13.634 1.00 90.81 112 GLY A CA 1
ATOM 881 C C . GLY A 1 112 ? 5.185 -10.221 -14.987 1.00 90.81 112 GLY A C 1
ATOM 882 O O . GLY A 1 112 ? 5.202 -10.898 -16.016 1.00 90.81 112 GLY A O 1
ATOM 883 N N . LEU A 1 113 ? 5.303 -8.891 -14.979 1.00 89.31 113 LEU A N 1
ATOM 884 C CA . LEU A 1 113 ? 5.485 -8.072 -16.176 1.00 89.31 113 LEU A CA 1
ATOM 885 C C . LEU A 1 113 ? 6.782 -8.433 -16.913 1.00 89.31 113 LEU A C 1
ATOM 887 O O . LEU A 1 113 ? 6.746 -8.716 -18.111 1.00 89.31 113 LEU A O 1
ATOM 891 N N . LEU A 1 114 ? 7.906 -8.475 -16.192 1.00 90.44 114 LEU A N 1
ATOM 892 C CA . LEU A 1 114 ? 9.216 -8.816 -16.751 1.00 90.44 114 LEU A CA 1
ATOM 893 C C . LEU A 1 114 ? 9.204 -10.189 -17.420 1.00 90.44 114 LEU A C 1
ATOM 895 O O . LEU A 1 114 ? 9.603 -10.315 -18.573 1.00 90.44 114 LEU A O 1
ATOM 899 N N . TYR A 1 115 ? 8.665 -11.197 -16.731 1.00 90.44 115 TYR A N 1
ATOM 900 C CA . TYR A 1 115 ? 8.560 -12.550 -17.265 1.00 90.44 115 TYR A CA 1
ATOM 901 C C . TYR A 1 115 ? 7.715 -12.594 -18.545 1.00 90.44 115 TYR A C 1
ATOM 903 O O . TYR A 1 115 ? 8.111 -13.234 -19.512 1.00 90.44 115 TYR A O 1
ATOM 911 N N . SER A 1 116 ? 6.565 -11.905 -18.579 1.00 88.50 116 SER A N 1
ATOM 912 C CA . SER A 1 116 ? 5.716 -11.881 -19.782 1.00 88.50 116 SER A CA 1
ATOM 913 C C . SER A 1 116 ? 6.348 -11.149 -20.964 1.00 88.50 116 SER A C 1
ATOM 915 O O . SER A 1 116 ? 6.044 -11.473 -22.105 1.00 88.50 116 SER A O 1
ATOM 917 N N . ALA A 1 117 ? 7.216 -10.175 -20.694 1.00 88.31 117 ALA A N 1
ATOM 918 C CA . ALA A 1 117 ? 7.901 -9.394 -21.716 1.00 88.31 117 ALA A CA 1
ATOM 919 C C . ALA A 1 117 ? 9.273 -9.977 -22.106 1.00 88.31 117 ALA A C 1
ATOM 921 O O . ALA A 1 117 ? 9.937 -9.414 -22.970 1.00 88.31 117 ALA A O 1
ATOM 922 N N . GLY A 1 118 ? 9.725 -11.063 -21.463 1.00 89.25 118 GLY A N 1
ATOM 923 C CA . GLY A 1 118 ? 11.071 -11.610 -21.663 1.00 89.25 118 GLY A CA 1
ATOM 924 C C . GLY A 1 118 ? 12.193 -10.661 -21.221 1.00 89.25 118 GLY A C 1
ATOM 925 O O . GLY A 1 118 ? 13.295 -10.724 -21.758 1.00 89.25 118 GLY A O 1
ATOM 926 N N . LEU A 1 119 ? 11.916 -9.759 -20.275 1.00 88.31 119 LEU A N 1
ATOM 927 C CA . LEU A 1 119 ? 12.847 -8.724 -19.825 1.00 88.31 119 LEU A CA 1
ATOM 928 C C . LEU A 1 119 ? 13.552 -9.115 -18.524 1.00 88.31 119 LEU A C 1
ATOM 930 O O . LEU A 1 119 ? 12.987 -9.785 -17.659 1.00 88.31 119 LEU A O 1
ATOM 934 N N . ALA A 1 120 ? 14.780 -8.627 -18.360 1.00 88.38 120 ALA A N 1
ATOM 935 C CA . ALA A 1 120 ? 15.515 -8.718 -17.105 1.00 88.38 120 ALA A CA 1
ATOM 936 C C . ALA A 1 120 ? 15.142 -7.562 -16.151 1.00 88.38 120 ALA A C 1
ATOM 938 O O . ALA A 1 120 ? 14.750 -6.485 -16.611 1.00 88.38 120 ALA A O 1
ATOM 939 N N . PRO A 1 121 ? 15.281 -7.742 -14.824 1.00 85.94 121 PRO A N 1
ATOM 940 C CA . PRO A 1 121 ? 15.071 -6.664 -13.867 1.00 85.94 121 PRO A CA 1
ATOM 941 C C . PRO A 1 121 ? 16.050 -5.510 -14.082 1.00 85.94 121 PRO A C 1
ATOM 943 O O . PRO A 1 121 ? 17.259 -5.713 -14.153 1.00 85.94 121 PRO A O 1
ATOM 946 N N . VAL A 1 122 ? 15.520 -4.289 -14.118 1.00 85.19 122 VAL A N 1
ATOM 947 C CA . VAL A 1 122 ? 16.305 -3.053 -14.224 1.00 85.19 122 VAL A CA 1
ATOM 948 C C . VAL A 1 122 ? 16.000 -2.095 -13.071 1.00 85.19 122 VAL A C 1
ATOM 950 O O . VAL A 1 122 ? 14.905 -2.119 -12.500 1.00 85.19 122 VAL A O 1
ATOM 953 N N . TRP A 1 123 ? 16.961 -1.222 -12.751 1.00 82.25 123 TRP A N 1
ATOM 954 C CA . TRP A 1 123 ? 16.849 -0.216 -11.685 1.00 82.25 123 TRP A CA 1
ATOM 955 C C . TRP A 1 123 ? 15.596 0.675 -11.767 1.00 82.25 123 TRP A C 1
ATOM 957 O O . TRP A 1 123 ? 14.959 0.864 -10.729 1.00 82.25 123 TRP A O 1
ATOM 967 N N . PRO A 1 124 ? 15.159 1.164 -12.946 1.00 82.06 124 PRO A N 1
ATOM 968 C CA . PRO A 1 124 ? 13.925 1.946 -13.053 1.00 82.06 124 PRO A CA 1
ATOM 969 C C . PRO A 1 124 ? 12.673 1.240 -12.515 1.00 82.06 124 PRO A C 1
ATOM 971 O O . PRO A 1 124 ? 11.777 1.891 -11.982 1.00 82.06 124 PRO A O 1
ATOM 974 N N . GLY A 1 125 ? 12.608 -0.092 -12.578 1.00 82.69 125 GLY A N 1
ATOM 975 C CA . GLY A 1 125 ? 11.484 -0.8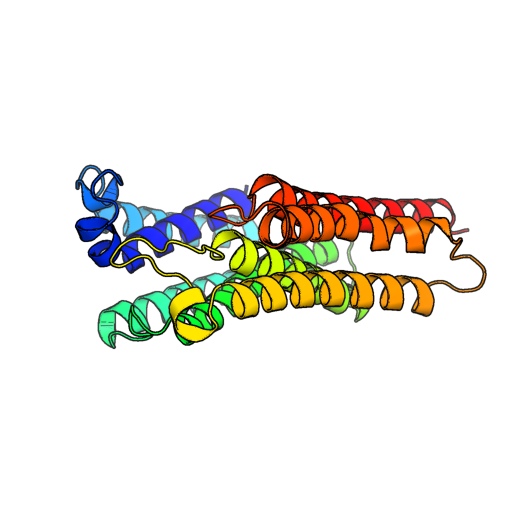28 -11.998 1.00 82.69 125 GLY A CA 1
ATOM 976 C C . GLY A 1 125 ? 11.471 -0.805 -10.469 1.00 82.69 125 GLY A C 1
ATOM 977 O O . GLY A 1 125 ? 10.402 -0.701 -9.868 1.00 82.69 125 GLY A O 1
ATOM 978 N N . ALA A 1 126 ? 12.644 -0.815 -9.826 1.00 86.94 126 ALA A N 1
ATOM 979 C CA . ALA A 1 126 ? 12.746 -0.640 -8.377 1.00 86.94 126 ALA A CA 1
ATOM 980 C C . ALA A 1 126 ? 12.284 0.762 -7.944 1.00 86.94 126 ALA A C 1
ATOM 982 O O . ALA A 1 126 ? 11.607 0.900 -6.925 1.00 86.94 126 ALA A O 1
ATOM 983 N N . ILE A 1 127 ? 12.570 1.787 -8.756 1.00 88.00 127 ILE A N 1
ATOM 984 C CA . ILE A 1 127 ? 12.060 3.149 -8.546 1.00 88.00 127 ILE A CA 1
ATOM 985 C C . ILE A 1 127 ? 10.527 3.162 -8.618 1.00 88.00 127 ILE A C 1
ATOM 987 O O . ILE A 1 127 ? 9.885 3.726 -7.735 1.00 88.00 127 ILE A O 1
ATOM 991 N N . GLY A 1 128 ? 9.927 2.483 -9.601 1.00 87.38 128 GLY A N 1
ATOM 992 C CA . GLY A 1 128 ? 8.469 2.347 -9.698 1.00 87.38 128 GLY A CA 1
ATOM 993 C C . GLY A 1 128 ? 7.837 1.712 -8.452 1.00 87.38 128 GLY A C 1
ATOM 994 O O . GLY A 1 128 ? 6.821 2.199 -7.953 1.00 87.38 128 GLY A O 1
ATOM 995 N N . ILE A 1 129 ? 8.471 0.675 -7.890 1.00 89.81 129 ILE A N 1
ATOM 996 C CA . ILE A 1 129 ? 8.035 0.056 -6.626 1.00 89.81 129 ILE A CA 1
ATOM 997 C C . ILE A 1 129 ? 8.147 1.051 -5.460 1.00 89.81 129 ILE A C 1
ATOM 999 O O . ILE A 1 129 ? 7.227 1.137 -4.647 1.00 89.81 129 ILE A O 1
ATOM 1003 N N . ALA A 1 130 ? 9.230 1.831 -5.383 1.00 91.69 130 ALA A N 1
ATOM 1004 C CA . ALA A 1 130 ? 9.409 2.846 -4.345 1.00 91.69 130 ALA A CA 1
ATOM 1005 C C . ALA A 1 130 ? 8.346 3.957 -4.425 1.00 91.69 130 ALA A C 1
ATOM 1007 O O . ALA A 1 130 ? 7.776 4.332 -3.401 1.00 91.69 130 ALA A O 1
ATOM 1008 N N . VAL A 1 131 ? 8.016 4.430 -5.633 1.00 91.88 131 VAL A N 1
ATOM 1009 C CA . VAL A 1 131 ? 6.922 5.390 -5.867 1.00 91.88 131 VAL A CA 1
ATOM 1010 C C . VAL A 1 131 ? 5.591 4.806 -5.386 1.00 91.88 131 VAL A C 1
ATOM 1012 O O . VAL A 1 131 ? 4.889 5.440 -4.600 1.00 91.88 131 VAL A O 1
ATOM 1015 N N . ALA A 1 132 ? 5.262 3.569 -5.771 1.00 91.56 132 ALA A N 1
ATOM 1016 C CA . ALA A 1 132 ? 4.033 2.907 -5.328 1.00 91.56 132 ALA A CA 1
ATOM 1017 C C . ALA A 1 132 ? 3.973 2.734 -3.797 1.00 91.56 132 ALA A C 1
ATOM 1019 O O . ALA A 1 132 ? 2.914 2.914 -3.189 1.00 91.56 132 ALA A O 1
ATOM 1020 N N . ALA A 1 133 ? 5.105 2.426 -3.159 1.00 92.62 133 ALA A N 1
ATOM 1021 C CA . ALA A 1 133 ? 5.209 2.296 -1.709 1.00 92.62 133 ALA A CA 1
ATOM 1022 C C . ALA A 1 133 ? 4.972 3.628 -0.983 1.00 92.62 133 ALA A C 1
ATOM 1024 O O . ALA A 1 133 ? 4.216 3.676 -0.012 1.00 92.62 133 ALA A O 1
ATOM 1025 N N . LEU A 1 134 ? 5.573 4.717 -1.470 1.00 95.31 134 LEU A N 1
ATOM 1026 C CA . LEU A 1 134 ? 5.377 6.066 -0.932 1.00 95.31 134 LEU A CA 1
ATOM 1027 C C . LEU A 1 134 ? 3.936 6.550 -1.134 1.00 95.31 134 LEU A C 1
ATOM 1029 O O . LEU A 1 134 ? 3.352 7.156 -0.232 1.00 95.31 134 LEU A O 1
ATOM 1033 N N . ALA A 1 135 ? 3.322 6.219 -2.271 1.00 94.62 135 ALA A N 1
ATOM 1034 C CA . ALA A 1 135 ? 1.920 6.525 -2.513 1.00 94.62 135 ALA A CA 1
ATOM 1035 C C . ALA A 1 135 ? 0.976 5.754 -1.581 1.00 94.62 135 ALA A C 1
ATOM 1037 O O . ALA A 1 135 ? 0.023 6.323 -1.048 1.00 94.62 135 ALA A O 1
ATOM 1038 N N . PHE A 1 136 ? 1.261 4.477 -1.322 1.00 93.19 136 PHE A N 1
ATOM 1039 C CA . PHE A 1 136 ? 0.521 3.695 -0.334 1.00 93.19 136 PHE A CA 1
ATOM 1040 C C . PHE A 1 136 ? 0.687 4.260 1.085 1.00 93.19 136 PHE A C 1
ATOM 1042 O O . PHE A 1 136 ? -0.295 4.392 1.812 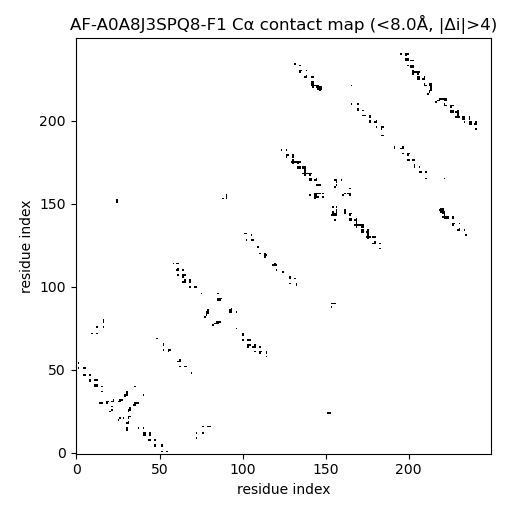1.00 93.19 136 PHE A O 1
ATOM 1049 N N . LEU A 1 137 ? 1.909 4.645 1.462 1.00 94.69 137 LEU A N 1
ATOM 1050 C CA . LEU A 1 137 ? 2.207 5.300 2.737 1.00 94.69 137 LEU A CA 1
ATOM 1051 C C . LEU A 1 137 ? 1.382 6.577 2.935 1.00 94.69 137 LEU A C 1
ATOM 1053 O O . LEU A 1 137 ? 0.809 6.773 4.007 1.00 94.69 137 LEU A O 1
ATOM 1057 N N . HIS A 1 138 ? 1.263 7.411 1.895 1.00 96.69 138 HIS A N 1
ATOM 1058 C CA . HIS A 1 138 ? 0.372 8.570 1.920 1.00 96.69 138 HIS A CA 1
ATOM 1059 C C . HIS A 1 138 ? -1.064 8.161 2.267 1.00 96.69 138 HIS A C 1
ATOM 1061 O O . HIS A 1 138 ? -1.651 8.724 3.191 1.00 96.69 138 HIS A O 1
ATOM 1067 N N . VA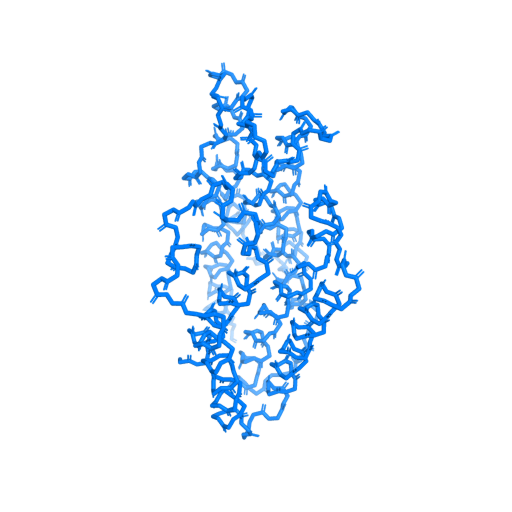L A 1 139 ? -1.618 7.165 1.566 1.00 95.62 139 VAL A N 1
ATOM 1068 C CA . VAL A 1 139 ? -2.991 6.689 1.799 1.00 95.62 139 VAL A CA 1
ATOM 1069 C C . VAL A 1 139 ? -3.165 6.146 3.213 1.00 95.62 139 VAL A C 1
ATOM 1071 O O . VAL A 1 139 ? -4.166 6.448 3.860 1.00 95.62 139 VAL A O 1
ATOM 1074 N N . GLU A 1 140 ? -2.203 5.374 3.713 1.00 94.25 140 GLU A N 1
ATOM 1075 C CA . GLU A 1 140 ? -2.250 4.784 5.050 1.00 94.25 140 GLU A CA 1
ATOM 1076 C C . GLU A 1 140 ? -2.250 5.859 6.149 1.00 94.25 140 GLU A C 1
ATOM 1078 O O . GLU A 1 140 ? -3.119 5.840 7.028 1.00 94.25 140 GLU A O 1
ATOM 1083 N N . PHE A 1 141 ? -1.343 6.841 6.078 1.00 95.69 141 PHE A N 1
ATOM 1084 C CA . PHE A 1 141 ? -1.314 7.948 7.038 1.00 95.69 141 PHE A CA 1
ATOM 1085 C C . PHE A 1 141 ? -2.538 8.854 6.909 1.00 95.69 141 PHE A C 1
ATOM 1087 O O . PHE A 1 141 ? -3.148 9.202 7.923 1.00 95.69 141 PHE A O 1
ATOM 1094 N N . ALA A 1 142 ? -2.953 9.191 5.685 1.00 96.12 142 ALA A N 1
ATOM 1095 C CA . ALA A 1 142 ? -4.145 9.992 5.437 1.00 96.12 142 ALA A CA 1
ATOM 1096 C C . ALA A 1 142 ? -5.389 9.313 6.030 1.00 96.12 142 ALA A C 1
ATOM 1098 O O . ALA A 1 142 ? -6.088 9.908 6.847 1.00 96.12 142 ALA A O 1
ATOM 1099 N N . ARG A 1 143 ? -5.619 8.030 5.723 1.00 94.25 143 ARG A N 1
ATOM 1100 C CA . ARG A 1 143 ? -6.758 7.248 6.235 1.00 94.25 143 ARG A CA 1
ATOM 1101 C C . ARG A 1 143 ? -6.811 7.213 7.763 1.00 94.25 143 ARG A C 1
ATOM 1103 O O . ARG A 1 143 ? -7.901 7.235 8.333 1.00 94.25 143 ARG A O 1
ATOM 1110 N N . LYS A 1 144 ? -5.651 7.165 8.423 1.00 93.38 144 LYS A N 1
ATOM 1111 C CA . LYS A 1 144 ? -5.541 7.138 9.889 1.00 93.38 144 LYS A CA 1
ATOM 1112 C C . LYS A 1 144 ? -5.470 8.523 10.534 1.00 93.38 144 LYS A C 1
ATOM 1114 O O . LYS A 1 144 ? -5.427 8.600 11.759 1.00 93.38 144 LYS A O 1
ATOM 1119 N N . THR A 1 145 ? -5.503 9.610 9.767 1.00 96.00 145 THR A N 1
ATOM 1120 C CA . THR A 1 145 ? -5.476 10.975 10.306 1.00 96.00 145 THR A CA 1
ATOM 1121 C C . THR A 1 145 ? -6.867 11.404 10.788 1.00 96.00 145 THR A C 1
ATOM 1123 O O . THR A 1 145 ? -7.817 11.522 10.010 1.00 96.00 145 THR A O 1
ATOM 1126 N N . THR A 1 146 ? -6.981 11.688 12.087 1.00 95.56 146 THR A N 1
ATOM 1127 C CA . THR A 1 146 ? -8.206 12.163 12.750 1.00 95.56 146 THR A CA 1
ATOM 1128 C C . THR A 1 146 ? -7.884 13.182 13.846 1.00 95.56 146 THR A C 1
ATOM 1130 O O . THR A 1 146 ? -6.859 13.091 14.508 1.00 95.56 146 THR A O 1
ATOM 1133 N N . ARG A 1 147 ? -8.759 14.164 14.070 1.00 94.94 147 ARG A N 1
ATOM 1134 C CA . ARG A 1 147 ? -8.706 15.078 15.228 1.00 94.94 147 ARG A CA 1
ATOM 1135 C C . ARG A 1 147 ? -9.462 14.527 16.436 1.00 94.94 147 ARG A C 1
ATOM 1137 O O . ARG A 1 147 ? -9.264 15.002 17.546 1.00 94.94 147 ARG A O 1
ATOM 1144 N N . ARG A 1 148 ? -10.363 13.567 16.210 1.00 92.81 148 ARG A N 1
ATOM 1145 C CA . ARG A 1 148 ? -11.242 12.973 17.225 1.00 92.81 148 ARG A CA 1
ATOM 1146 C C . ARG A 1 148 ? -11.152 11.447 17.124 1.00 92.81 148 ARG A C 1
ATOM 1148 O O . ARG A 1 148 ? -12.000 10.839 16.463 1.00 92.81 148 ARG A O 1
ATOM 1155 N N . PRO A 1 149 ? -10.081 10.835 17.660 1.00 91.75 149 PRO A N 1
ATOM 1156 C CA . PRO A 1 149 ? -9.962 9.383 17.693 1.00 91.75 149 PRO A CA 1
ATOM 1157 C C . PRO A 1 149 ? -11.058 8.784 18.575 1.00 91.75 149 PRO A C 1
ATOM 1159 O O . PRO A 1 149 ? -11.390 9.337 19.623 1.00 91.75 149 PRO A O 1
ATOM 1162 N N . ARG A 1 150 ? -11.642 7.668 18.138 1.00 88.88 150 ARG A N 1
ATOM 1163 C CA . ARG A 1 150 ? -12.564 6.893 18.975 1.00 88.88 150 ARG A CA 1
ATOM 1164 C C . ARG A 1 150 ? -11.768 6.109 20.031 1.00 88.88 150 ARG A C 1
ATOM 1166 O O . ARG A 1 150 ? -10.597 5.804 19.787 1.00 88.88 150 ARG A O 1
ATOM 1173 N N . PRO A 1 151 ? -12.373 5.758 21.181 1.00 83.94 151 PRO A N 1
ATOM 1174 C CA . PRO A 1 151 ? -11.740 4.859 22.144 1.00 83.94 151 PRO A CA 1
ATOM 1175 C C . PRO A 1 151 ? -11.259 3.573 21.459 1.00 83.94 151 PRO A C 1
ATOM 1177 O O . PRO A 1 151 ? -12.002 2.982 20.677 1.00 83.94 151 PRO A O 1
ATOM 1180 N N . GLY A 1 152 ? -9.995 3.207 21.690 1.00 80.38 152 GLY A N 1
ATOM 1181 C CA . GLY A 1 152 ? -9.359 2.021 21.102 1.00 80.38 152 GLY A CA 1
ATOM 1182 C C . GLY A 1 152 ? -9.140 2.060 19.579 1.00 80.38 152 GLY A C 1
ATOM 1183 O O . GLY A 1 152 ? -8.729 1.072 18.969 1.00 80.38 152 GLY A O 1
ATOM 1184 N N . GLU A 1 153 ? -9.362 3.200 18.920 1.00 85.44 153 GLU A N 1
ATOM 1185 C CA . GLU A 1 153 ? -9.056 3.342 17.499 1.00 85.44 153 GLU A CA 1
ATOM 1186 C C . GLU A 1 153 ? -7.543 3.300 17.246 1.00 85.44 153 GLU A C 1
ATOM 1188 O O . GLU A 1 153 ? -6.777 4.119 17.758 1.00 85.44 153 GLU A O 1
ATOM 1193 N N . ARG A 1 154 ? -7.110 2.379 16.381 1.00 86.94 154 ARG A N 1
ATOM 1194 C CA . ARG A 1 154 ? -5.715 2.274 15.934 1.00 86.94 154 ARG A CA 1
ATOM 1195 C C . ARG A 1 154 ? -5.358 3.411 14.965 1.00 86.94 154 ARG A C 1
ATOM 1197 O O . ARG A 1 154 ? -5.445 3.257 13.744 1.00 86.94 154 ARG A O 1
ATOM 1204 N N . THR A 1 155 ? -4.923 4.550 15.502 1.00 90.06 155 THR A N 1
ATOM 1205 C CA . THR A 1 155 ? -4.478 5.732 14.740 1.00 90.06 155 THR A CA 1
ATOM 1206 C C . THR A 1 155 ? -3.064 6.168 15.123 1.00 90.06 155 THR A C 1
ATOM 1208 O O . THR A 1 155 ? -2.678 6.101 16.283 1.00 90.06 155 THR A O 1
ATOM 1211 N N . TYR A 1 156 ? -2.296 6.685 14.160 1.00 90.69 156 TYR A N 1
ATOM 1212 C CA . TYR A 1 156 ? -0.975 7.274 14.420 1.00 90.69 156 TYR A CA 1
ATOM 1213 C C . TYR A 1 156 ? -1.037 8.625 15.149 1.00 90.69 156 TYR A C 1
ATOM 1215 O O . TYR A 1 156 ? -0.017 9.132 15.610 1.00 90.69 156 TYR A O 1
ATOM 1223 N N . VAL A 1 157 ? -2.234 9.198 15.292 1.00 92.38 157 VAL A N 1
ATOM 1224 C CA . VAL A 1 157 ? -2.459 10.482 15.963 1.00 92.38 157 VAL A CA 1
ATOM 1225 C C . VAL A 1 157 ? -2.120 10.425 17.449 1.00 92.38 157 VAL A C 1
ATOM 1227 O O . VAL A 1 157 ? -1.717 11.438 18.009 1.00 92.38 157 VAL A O 1
ATOM 1230 N N . THR A 1 158 ? -2.226 9.260 18.085 1.00 89.94 158 THR A N 1
ATOM 1231 C CA . THR A 1 158 ? -1.804 9.081 19.483 1.00 89.94 158 THR A CA 1
ATOM 1232 C C . THR A 1 158 ? -0.290 9.199 19.659 1.00 89.94 158 THR A C 1
ATOM 1234 O O . THR A 1 158 ? 0.161 9.525 20.751 1.00 89.94 158 THR A O 1
ATOM 1237 N N . LEU A 1 159 ? 0.487 8.972 18.593 1.00 90.38 159 LEU A N 1
ATOM 1238 C CA . LEU A 1 159 ? 1.949 9.040 18.603 1.00 90.38 159 LEU A CA 1
ATOM 1239 C C . LEU A 1 159 ? 2.468 10.387 18.087 1.00 90.38 159 LEU A C 1
ATOM 1241 O O . LEU A 1 159 ? 3.338 10.990 18.705 1.00 90.38 159 LEU A O 1
ATOM 1245 N N . PHE A 1 160 ? 1.938 10.867 16.958 1.00 93.06 160 PHE A N 1
ATOM 1246 C CA . PHE A 1 160 ? 2.457 12.055 16.260 1.00 93.06 160 PHE A CA 1
ATOM 1247 C C . PHE A 1 160 ? 1.524 13.272 16.326 1.00 93.06 160 PHE A C 1
ATOM 1249 O O . PHE A 1 160 ? 1.816 14.323 15.753 1.00 93.06 160 PHE A O 1
ATOM 1256 N N . GLY A 1 161 ? 0.366 13.142 16.971 1.00 94.31 161 GLY A N 1
ATOM 1257 C CA . GLY A 1 161 ? -0.690 14.149 16.942 1.00 94.31 161 GLY A CA 1
ATOM 1258 C C . GLY A 1 161 ? -1.396 14.254 15.577 1.00 94.31 161 GLY A C 1
ATOM 1259 O O . GLY A 1 161 ? -0.953 13.672 14.576 1.00 94.31 161 GLY A O 1
ATOM 1260 N N . PRO A 1 162 ? -2.506 15.017 15.494 1.00 94.88 162 PRO A N 1
ATOM 1261 C CA . PRO A 1 162 ? -3.253 15.189 14.245 1.00 94.88 162 PRO A CA 1
ATOM 1262 C C . PRO A 1 162 ? -2.418 15.887 13.169 1.00 94.88 162 PRO A C 1
ATOM 1264 O O . PRO A 1 162 ? -2.421 15.478 12.010 1.00 94.88 162 PRO A O 1
ATOM 1267 N N . THR A 1 163 ? -1.666 16.917 13.563 1.00 94.12 163 THR A N 1
ATOM 1268 C CA . THR A 1 163 ? -0.821 17.692 12.648 1.00 94.12 163 THR A CA 1
ATOM 1269 C C . THR A 1 163 ? 0.386 16.890 12.176 1.00 94.12 163 THR A C 1
ATOM 1271 O O . THR A 1 163 ? 0.656 16.890 10.981 1.00 94.12 163 THR A O 1
ATOM 1274 N N . GLY A 1 164 ? 1.075 16.168 13.068 1.00 95.56 164 GLY A N 1
ATOM 1275 C CA . GLY A 1 164 ? 2.229 15.351 12.686 1.00 95.56 164 GLY A CA 1
ATOM 1276 C C . GLY A 1 164 ? 1.841 14.188 11.773 1.00 95.56 164 GLY A C 1
ATOM 1277 O O . GLY A 1 164 ? 2.501 13.957 10.765 1.00 95.56 164 GLY A O 1
ATOM 1278 N N . THR A 1 165 ? 0.712 13.522 12.040 1.00 95.81 165 THR A N 1
ATOM 1279 C CA . THR A 1 165 ? 0.210 12.453 11.155 1.00 95.81 165 THR A CA 1
ATOM 1280 C C . THR A 1 165 ? -0.175 12.994 9.773 1.00 95.81 165 THR A C 1
ATOM 1282 O O . THR A 1 165 ? 0.185 12.401 8.756 1.00 95.81 165 THR A O 1
ATOM 1285 N N . ALA A 1 166 ? -0.844 14.152 9.715 1.00 96.38 166 ALA A N 1
ATOM 1286 C CA . ALA A 1 166 ? -1.159 14.820 8.452 1.00 96.38 166 ALA A CA 1
ATOM 1287 C C . ALA A 1 166 ? 0.110 15.247 7.691 1.00 96.38 166 ALA A C 1
ATOM 1289 O O . ALA A 1 166 ? 0.184 15.083 6.475 1.00 96.38 166 ALA A O 1
ATOM 1290 N N . ALA A 1 167 ? 1.120 15.760 8.399 1.00 96.69 167 ALA A N 1
ATOM 1291 C CA . ALA A 1 167 ? 2.400 16.140 7.810 1.00 96.69 167 ALA A CA 1
ATOM 1292 C C . ALA A 1 167 ? 3.138 14.927 7.227 1.00 96.69 167 ALA A C 1
ATOM 1294 O O . ALA A 1 167 ? 3.641 15.019 6.112 1.00 96.69 167 ALA A O 1
ATOM 1295 N N . LEU A 1 168 ? 3.135 13.778 7.915 1.00 96.94 168 LEU A N 1
ATOM 1296 C CA . LEU A 1 168 ? 3.675 12.520 7.384 1.00 96.94 168 LEU A CA 1
ATOM 1297 C C . LEU A 1 168 ? 2.933 12.074 6.119 1.00 96.94 168 LEU A C 1
ATOM 1299 O O . LEU A 1 168 ? 3.576 11.718 5.134 1.00 96.94 168 LEU A O 1
ATOM 1303 N N . ALA A 1 169 ? 1.599 12.166 6.098 1.00 97.31 169 ALA A N 1
ATOM 1304 C CA . ALA A 1 169 ? 0.823 11.862 4.897 1.00 97.31 169 ALA A CA 1
ATOM 1305 C C . ALA A 1 169 ? 1.246 12.746 3.710 1.00 97.31 169 ALA A C 1
ATOM 1307 O O . ALA A 1 169 ? 1.480 12.238 2.612 1.00 97.31 169 ALA A O 1
ATOM 1308 N N . VAL A 1 170 ? 1.381 14.060 3.918 1.00 97.88 170 VAL A N 1
ATOM 1309 C CA . VAL A 1 170 ? 1.835 15.001 2.878 1.00 97.88 170 VAL A CA 1
ATOM 1310 C C . VAL A 1 170 ? 3.280 14.722 2.462 1.00 97.88 170 VAL A C 1
ATOM 1312 O O . VAL A 1 170 ? 3.569 14.702 1.268 1.00 97.88 170 VAL A O 1
ATOM 1315 N N . ALA A 1 171 ? 4.175 14.451 3.412 1.00 98.06 171 ALA A N 1
ATOM 1316 C CA . ALA A 1 171 ? 5.575 14.140 3.139 1.00 98.06 171 ALA A CA 1
ATOM 1317 C C . ALA A 1 171 ? 5.719 12.889 2.261 1.00 98.06 171 ALA A C 1
ATOM 1319 O O . ALA A 1 171 ? 6.481 12.908 1.298 1.00 98.06 171 ALA A O 1
ATOM 1320 N N . CYS A 1 172 ? 4.941 11.834 2.523 1.00 97.75 172 CYS A N 1
ATOM 1321 C CA . CYS A 1 172 ? 4.928 10.638 1.680 1.00 97.75 172 CYS A CA 1
ATOM 1322 C C . CYS A 1 172 ? 4.424 10.930 0.257 1.00 97.75 172 CYS A C 1
ATOM 1324 O O . CYS A 1 172 ? 5.015 10.440 -0.704 1.00 97.75 172 CYS A O 1
ATOM 1326 N N . ALA A 1 173 ? 3.386 11.762 0.100 1.00 97.69 173 ALA A N 1
ATOM 1327 C CA . ALA A 1 173 ? 2.898 12.169 -1.221 1.00 97.69 173 ALA A CA 1
ATOM 1328 C C . ALA A 1 173 ? 3.944 12.979 -2.002 1.00 97.69 173 ALA A C 1
ATOM 1330 O O . ALA A 1 173 ? 4.193 12.703 -3.176 1.00 97.69 173 ALA A O 1
ATOM 1331 N N . LEU A 1 174 ? 4.587 13.947 -1.341 1.00 98.06 174 LEU A N 1
ATOM 1332 C CA . LEU A 1 174 ? 5.658 14.752 -1.927 1.00 98.06 174 LEU A CA 1
ATOM 1333 C C . LEU A 1 174 ? 6.856 13.890 -2.317 1.00 98.06 174 LEU A C 1
ATOM 1335 O O . LEU A 1 174 ? 7.339 14.014 -3.435 1.00 98.06 174 LEU A O 1
ATOM 1339 N N . ALA A 1 175 ? 7.296 12.985 -1.441 1.00 97.94 175 ALA A N 1
ATOM 1340 C CA . ALA A 1 175 ? 8.393 12.068 -1.730 1.00 97.94 175 ALA A CA 1
ATOM 1341 C C . ALA A 1 175 ? 8.066 11.159 -2.924 1.00 97.94 175 ALA A C 1
ATOM 1343 O O . ALA A 1 175 ? 8.892 11.007 -3.819 1.00 97.94 175 ALA A O 1
ATOM 1344 N N . SER A 1 176 ? 6.848 10.607 -2.978 1.00 96.31 176 SER A N 1
ATOM 1345 C CA . SER A 1 176 ? 6.384 9.782 -4.101 1.00 96.31 176 SER A CA 1
ATOM 1346 C C . SER A 1 176 ? 6.503 10.525 -5.433 1.00 96.31 176 SER A C 1
ATOM 1348 O O . SER A 1 176 ? 7.044 9.994 -6.401 1.00 96.31 176 SER A O 1
ATOM 1350 N N . VAL A 1 177 ? 6.007 11.762 -5.482 1.00 95.94 177 VAL A N 1
ATOM 1351 C CA . VAL A 1 177 ? 6.016 12.583 -6.699 1.00 95.94 177 VAL A CA 1
ATOM 1352 C C . VAL A 1 177 ? 7.419 13.076 -7.031 1.00 95.94 177 VAL A C 1
ATOM 1354 O O . VAL A 1 177 ? 7.797 13.053 -8.195 1.00 95.94 177 VAL A O 1
ATOM 1357 N N . ALA A 1 178 ? 8.217 13.465 -6.037 1.00 95.88 178 ALA A N 1
ATOM 1358 C CA . ALA A 1 178 ? 9.594 13.901 -6.244 1.00 95.88 178 ALA A CA 1
ATOM 1359 C C . ALA A 1 178 ? 10.448 12.786 -6.858 1.00 95.88 178 ALA A C 1
ATOM 1361 O O . ALA A 1 178 ? 11.167 13.033 -7.822 1.00 95.88 178 ALA A O 1
ATOM 1362 N N . VAL A 1 179 ? 10.325 11.553 -6.354 1.00 94.06 179 VAL A N 1
ATOM 1363 C CA . VAL A 1 179 ? 11.016 10.385 -6.918 1.00 94.06 179 VAL A CA 1
ATOM 1364 C C . VAL A 1 179 ? 10.553 10.120 -8.351 1.00 94.06 179 VAL A C 1
ATOM 1366 O O . VAL A 1 179 ? 11.388 9.885 -9.223 1.00 94.06 179 VAL A O 1
ATOM 1369 N N . LEU A 1 180 ? 9.246 10.205 -8.622 1.00 91.50 180 LEU A N 1
ATOM 1370 C CA . LEU A 1 180 ? 8.716 10.022 -9.971 1.00 91.50 180 LEU A CA 1
ATOM 1371 C C . LEU A 1 180 ? 9.229 11.102 -10.935 1.00 91.50 180 LEU A C 1
ATOM 1373 O O . LEU A 1 180 ? 9.776 10.764 -11.981 1.00 91.50 180 LEU A O 1
ATOM 1377 N N . VAL A 1 181 ? 9.117 12.381 -10.576 1.00 92.19 181 VAL A N 1
ATOM 1378 C CA . VAL A 1 181 ? 9.614 13.500 -11.390 1.00 92.19 181 VAL A CA 1
ATOM 1379 C C . VAL A 1 181 ? 11.111 13.352 -11.638 1.00 92.19 181 VAL A C 1
ATOM 1381 O O . VAL A 1 181 ? 11.522 13.404 -12.791 1.00 92.19 181 VAL A O 1
ATOM 1384 N N . ALA A 1 182 ? 11.907 13.083 -10.599 1.00 91.31 182 ALA A N 1
ATOM 1385 C CA . ALA A 1 182 ? 13.346 12.876 -10.737 1.00 91.31 182 ALA A CA 1
ATOM 1386 C C . ALA A 1 182 ? 13.671 11.719 -11.694 1.00 91.31 182 ALA A C 1
ATOM 1388 O O . ALA A 1 182 ? 14.571 11.840 -12.522 1.00 91.31 182 ALA A O 1
ATOM 1389 N N . SER A 1 183 ? 12.916 10.616 -11.622 1.00 87.88 183 SER A N 1
ATOM 1390 C CA . SER A 1 183 ? 13.102 9.463 -12.509 1.00 87.88 183 SER A CA 1
ATOM 1391 C C . SER A 1 183 ? 12.799 9.785 -13.973 1.00 87.88 183 SER A C 1
ATOM 1393 O O . SER A 1 183 ? 13.545 9.373 -14.857 1.00 87.88 183 SER A O 1
ATOM 1395 N N . VAL A 1 184 ? 11.753 10.578 -14.216 1.00 87.06 184 VAL A N 1
ATOM 1396 C CA . VAL A 1 184 ? 11.338 11.031 -15.549 1.00 87.06 184 VAL A CA 1
ATOM 1397 C C . VAL A 1 184 ? 12.382 11.994 -16.115 1.00 87.06 184 VAL A C 1
ATOM 1399 O O . VAL A 1 184 ? 12.845 11.815 -17.235 1.00 87.06 184 VAL A O 1
ATOM 1402 N N . THR A 1 185 ? 12.834 12.968 -15.321 1.00 86.56 185 THR A N 1
ATOM 1403 C CA . THR A 1 185 ? 13.830 13.959 -15.760 1.00 86.56 185 THR A CA 1
ATOM 1404 C C . THR A 1 185 ? 15.226 13.378 -15.955 1.00 86.56 185 THR A C 1
ATOM 1406 O O . THR A 1 185 ? 15.966 13.866 -16.798 1.00 86.56 185 THR A O 1
ATOM 1409 N N . ALA A 1 186 ? 15.613 12.370 -15.169 1.00 83.56 186 ALA A N 1
ATOM 1410 C CA . ALA A 1 186 ? 16.917 11.723 -15.307 1.00 83.56 186 ALA A CA 1
ATOM 1411 C C . ALA A 1 186 ? 16.938 10.697 -16.450 1.00 83.56 186 ALA A C 1
ATOM 1413 O O . ALA A 1 186 ? 17.986 10.470 -17.050 1.00 83.56 186 ALA A O 1
ATOM 1414 N N . GLY A 1 187 ? 15.799 10.050 -16.718 1.00 71.00 187 GLY A N 1
ATOM 1415 C CA . GLY A 1 187 ? 15.669 9.022 -17.749 1.00 71.00 187 GLY A CA 1
ATOM 1416 C C . GLY A 1 187 ? 15.413 9.577 -19.147 1.00 71.00 187 GLY A C 1
ATOM 1417 O O . GLY A 1 187 ? 15.830 8.966 -20.130 1.00 71.00 187 GLY A O 1
ATOM 1418 N N . GLY A 1 188 ? 14.748 10.723 -19.257 1.00 63.19 188 GLY A N 1
ATOM 1419 C CA . GLY A 1 188 ? 14.486 11.328 -20.548 1.00 63.19 188 GLY A CA 1
ATOM 1420 C C . GLY A 1 188 ? 15.520 12.408 -20.891 1.00 63.19 188 GLY A C 1
ATOM 1421 O O . GLY A 1 188 ? 15.763 13.337 -20.123 1.00 63.19 188 GLY A O 1
ATOM 1422 N N . GLY A 1 189 ? 16.149 12.274 -22.062 1.00 60.91 189 GLY A N 1
ATOM 1423 C CA . GLY A 1 189 ? 17.027 13.304 -22.636 1.00 60.91 189 GLY A CA 1
ATOM 1424 C C . GLY A 1 189 ? 16.247 14.549 -23.090 1.00 60.91 189 GLY A C 1
ATOM 1425 O O . GLY A 1 189 ? 15.203 14.876 -22.536 1.00 60.91 189 GLY A O 1
ATOM 1426 N N . GLU A 1 190 ? 16.667 15.209 -24.175 1.00 57.66 190 GLU A N 1
ATOM 1427 C CA . GLU A 1 190 ? 15.957 16.368 -24.779 1.00 57.66 190 GLU A CA 1
ATOM 1428 C C . GLU A 1 190 ? 14.470 16.105 -25.139 1.00 57.66 190 GLU A C 1
ATOM 1430 O O . GLU A 1 190 ? 13.731 17.019 -25.494 1.00 57.66 190 GLU A O 1
ATOM 1435 N N . ARG A 1 191 ? 14.017 14.849 -25.040 1.00 61.25 191 ARG A N 1
ATOM 1436 C CA . ARG A 1 191 ? 12.675 14.352 -25.374 1.00 61.25 191 ARG A CA 1
ATOM 1437 C C . ARG A 1 191 ? 11.643 14.513 -24.253 1.00 61.25 191 ARG A C 1
ATOM 1439 O O . ARG A 1 191 ? 10.444 14.421 -24.522 1.00 61.25 191 ARG A O 1
ATOM 1446 N N . THR A 1 192 ? 12.067 14.743 -23.012 1.00 69.62 192 THR A N 1
ATOM 1447 C CA . THR A 1 192 ? 11.153 14.863 -21.864 1.00 69.62 192 THR A CA 1
ATOM 1448 C C . THR A 1 192 ? 10.505 16.236 -21.860 1.00 69.62 192 THR A C 1
ATOM 1450 O O . THR A 1 192 ? 10.993 17.192 -21.260 1.00 69.62 192 THR A O 1
ATOM 1453 N N . GLY A 1 193 ? 9.389 16.355 -22.573 1.00 77.12 193 GLY A N 1
ATOM 1454 C CA . GLY A 1 193 ? 8.607 17.584 -22.577 1.00 77.12 193 GLY A CA 1
ATOM 1455 C C . GLY A 1 193 ? 8.043 17.903 -21.189 1.00 77.12 193 GLY A C 1
ATOM 1456 O O . GLY A 1 193 ? 7.792 17.012 -20.374 1.00 77.12 193 GLY A O 1
ATOM 1457 N N . ALA A 1 194 ? 7.754 19.184 -20.943 1.00 85.44 194 ALA A N 1
ATOM 1458 C CA . ALA A 1 194 ? 7.156 19.652 -19.689 1.00 85.44 194 ALA A CA 1
ATOM 1459 C C . ALA A 1 194 ? 5.883 18.870 -19.297 1.00 85.44 194 ALA A C 1
ATOM 1461 O O . ALA A 1 194 ? 5.597 18.702 -18.114 1.00 85.44 194 ALA A O 1
ATOM 1462 N N . TRP A 1 195 ? 5.140 18.342 -20.277 1.00 88.06 195 TRP A N 1
ATOM 1463 C CA . TRP A 1 195 ? 3.935 17.535 -20.069 1.00 88.06 195 TRP A CA 1
ATOM 1464 C C . TRP A 1 195 ? 4.167 16.300 -19.179 1.00 88.06 195 TRP A C 1
ATOM 1466 O O . TRP A 1 195 ? 3.283 15.958 -18.391 1.00 88.06 195 TRP A O 1
ATOM 1476 N N . ALA A 1 196 ? 5.334 15.649 -19.259 1.00 89.31 196 ALA A N 1
ATOM 1477 C CA . ALA A 1 196 ? 5.633 14.452 -18.473 1.00 89.31 196 ALA A CA 1
ATOM 1478 C C . ALA A 1 196 ? 5.836 14.809 -16.994 1.00 89.31 196 ALA A C 1
ATOM 1480 O O . ALA A 1 196 ? 5.295 14.150 -16.106 1.00 89.31 196 ALA A O 1
ATOM 1481 N N . VAL A 1 197 ? 6.519 15.928 -16.729 1.00 90.12 197 VAL A N 1
ATOM 1482 C CA . VAL A 1 197 ? 6.685 16.481 -15.376 1.00 90.12 197 VAL A CA 1
ATOM 1483 C C . VAL A 1 197 ? 5.336 16.906 -14.797 1.00 90.12 197 VAL A C 1
ATOM 1485 O O . VAL A 1 197 ? 5.022 16.560 -13.659 1.00 90.12 197 VAL A O 1
ATOM 1488 N N . TRP A 1 198 ? 4.495 17.588 -15.582 1.00 90.75 198 TRP A N 1
ATOM 1489 C CA . TRP A 1 198 ? 3.146 17.962 -15.146 1.00 90.75 198 TRP A CA 1
ATOM 1490 C C . TRP A 1 198 ? 2.274 16.741 -14.848 1.00 90.75 198 TRP A C 1
ATOM 1492 O O . TRP A 1 198 ? 1.571 16.728 -13.840 1.00 90.75 198 TRP A O 1
ATOM 1502 N N . SER A 1 199 ? 2.360 15.693 -15.669 1.00 91.12 199 SER A N 1
ATOM 1503 C CA . SER A 1 199 ? 1.623 14.440 -15.460 1.00 91.12 199 SER A CA 1
ATOM 1504 C C . SER A 1 199 ? 2.081 13.716 -14.191 1.00 91.12 199 SER A C 1
ATOM 1506 O O . SER A 1 199 ? 1.250 13.232 -13.426 1.00 91.12 199 SER A O 1
ATOM 1508 N N . ALA A 1 200 ? 3.390 13.697 -13.926 1.00 91.94 200 ALA A N 1
ATOM 1509 C CA . ALA A 1 200 ? 3.964 13.145 -12.702 1.00 91.94 200 ALA A CA 1
ATOM 1510 C C . ALA A 1 200 ? 3.585 13.955 -11.449 1.00 91.94 200 ALA A C 1
ATOM 1512 O O . ALA A 1 200 ? 3.402 13.378 -10.377 1.00 91.94 200 ALA A O 1
ATOM 1513 N N . ALA A 1 201 ? 3.445 15.278 -11.576 1.00 94.38 201 ALA A N 1
ATOM 1514 C CA . ALA A 1 201 ? 3.095 16.175 -10.477 1.00 94.38 201 ALA A CA 1
ATOM 1515 C C . ALA A 1 201 ? 1.583 16.292 -10.218 1.00 94.38 201 ALA A C 1
ATOM 1517 O O . ALA A 1 201 ? 1.179 16.611 -9.098 1.00 94.38 201 ALA A O 1
ATOM 1518 N N . ALA A 1 202 ? 0.738 15.995 -11.211 1.00 94.62 202 ALA A N 1
ATOM 1519 C CA . ALA A 1 202 ? -0.720 16.100 -11.127 1.00 94.62 202 ALA A CA 1
ATOM 1520 C C . ALA A 1 202 ? -1.353 15.439 -9.882 1.00 94.62 202 ALA A C 1
ATOM 1522 O O . ALA A 1 202 ? -2.242 16.064 -9.290 1.00 94.62 202 ALA A O 1
ATOM 1523 N N . PRO A 1 203 ? -0.911 14.251 -9.407 1.00 95.56 203 PRO A N 1
ATOM 1524 C CA . PRO A 1 203 ? -1.464 13.637 -8.201 1.00 95.56 203 PRO A CA 1
ATOM 1525 C C . PRO A 1 203 ? -1.399 14.540 -6.962 1.00 95.56 203 PRO A C 1
ATOM 1527 O O . PRO A 1 203 ? -2.310 14.489 -6.133 1.00 95.56 203 PRO A O 1
ATOM 1530 N N . LEU A 1 204 ? -0.381 15.409 -6.842 1.00 96.38 204 LEU A N 1
ATOM 1531 C CA . LEU A 1 204 ? -0.219 16.300 -5.685 1.00 96.38 204 LEU A CA 1
ATOM 1532 C C . LEU A 1 204 ? -1.405 17.231 -5.476 1.00 96.38 204 LEU A C 1
ATOM 1534 O O . LEU A 1 204 ? -1.653 17.625 -4.340 1.00 96.38 204 LEU A O 1
ATOM 1538 N N . THR A 1 205 ? -2.162 17.549 -6.526 1.00 96.50 205 THR A N 1
ATOM 1539 C CA . THR A 1 205 ? -3.379 18.357 -6.396 1.00 96.50 205 THR A CA 1
ATOM 1540 C C . THR A 1 205 ? -4.363 17.722 -5.412 1.00 96.50 205 THR A C 1
ATOM 1542 O O . THR A 1 205 ? -4.879 18.408 -4.533 1.00 96.50 205 THR A O 1
ATOM 1545 N N . PHE A 1 206 ? -4.551 16.400 -5.455 1.00 97.38 206 PHE A N 1
ATOM 1546 C CA . PHE A 1 206 ? -5.456 15.693 -4.548 1.00 97.38 206 PHE A CA 1
ATOM 1547 C C . PHE A 1 206 ? -4.915 15.630 -3.120 1.00 97.38 206 PHE A C 1
ATOM 1549 O O . PHE A 1 206 ? -5.664 15.887 -2.176 1.00 97.38 206 PHE A O 1
ATOM 1556 N N . ALA A 1 207 ? -3.617 15.365 -2.947 1.00 96.38 207 ALA A N 1
ATOM 1557 C CA . ALA A 1 207 ? -2.989 15.391 -1.625 1.00 96.38 207 ALA A CA 1
ATOM 1558 C C . ALA A 1 207 ? -3.057 16.796 -0.995 1.00 96.38 207 ALA A C 1
ATOM 1560 O O . ALA A 1 207 ? -3.408 16.927 0.178 1.00 96.38 207 ALA A O 1
ATOM 1561 N N . ALA A 1 208 ? -2.800 17.845 -1.783 1.00 96.50 208 ALA A N 1
ATOM 1562 C CA . ALA A 1 208 ? -2.878 19.237 -1.354 1.00 96.50 208 ALA A CA 1
ATOM 1563 C C . ALA A 1 208 ? -4.312 19.647 -0.998 1.00 96.50 208 ALA A C 1
ATOM 1565 O O . ALA A 1 208 ? -4.523 20.251 0.050 1.00 96.50 208 ALA A O 1
ATOM 1566 N N . LEU A 1 209 ? -5.307 19.270 -1.808 1.00 96.75 209 LEU A N 1
ATOM 1567 C CA . LEU A 1 209 ? -6.720 19.490 -1.488 1.00 96.75 209 LEU A CA 1
ATOM 1568 C C . LEU A 1 209 ? -7.113 18.764 -0.194 1.00 96.75 209 LEU A C 1
ATOM 1570 O O . LEU A 1 209 ? -7.770 19.354 0.658 1.00 96.75 209 LEU A O 1
ATOM 1574 N N . GLY A 1 210 ? -6.684 17.514 0.001 1.00 96.06 210 GLY A N 1
ATOM 1575 C CA . GLY A 1 210 ? -6.925 16.773 1.244 1.00 96.06 210 GLY A CA 1
ATOM 1576 C C . GLY A 1 210 ? -6.337 17.477 2.470 1.00 96.06 210 GLY A C 1
ATOM 1577 O O . GLY A 1 210 ? -7.039 17.674 3.466 1.00 96.06 210 GLY A O 1
ATOM 1578 N N . ALA A 1 211 ? -5.086 17.930 2.361 1.00 95.88 211 ALA A N 1
ATOM 1579 C CA . ALA A 1 211 ? -4.385 18.665 3.411 1.00 95.88 211 ALA A CA 1
ATOM 1580 C C . ALA A 1 211 ? -5.053 20.012 3.719 1.00 95.88 211 ALA A C 1
ATOM 1582 O O . ALA A 1 211 ? -5.280 20.347 4.882 1.00 95.88 211 ALA A O 1
ATOM 1583 N N . LEU A 1 212 ? -5.419 20.766 2.678 1.00 96.44 212 LEU A N 1
ATOM 1584 C CA . LEU A 1 212 ? -6.088 22.059 2.785 1.00 96.44 212 LEU A CA 1
ATOM 1585 C C . LEU A 1 212 ? -7.396 21.929 3.561 1.00 96.44 212 LEU A C 1
ATOM 1587 O O . LEU A 1 212 ? -7.623 22.675 4.510 1.00 96.44 212 LEU A O 1
ATOM 1591 N N . ARG A 1 213 ? -8.226 20.950 3.197 1.00 95.06 213 ARG A N 1
ATOM 1592 C CA . ARG A 1 213 ? -9.501 20.697 3.871 1.00 95.06 213 ARG A CA 1
ATOM 1593 C C . ARG A 1 213 ? -9.296 20.255 5.317 1.00 95.06 213 ARG A C 1
ATOM 1595 O O . ARG A 1 213 ? -9.963 20.736 6.226 1.00 95.06 213 ARG A O 1
ATOM 1602 N N . PHE A 1 214 ? -8.325 19.385 5.572 1.00 96.19 214 PHE A N 1
ATOM 1603 C CA . PHE A 1 214 ? -8.037 18.947 6.935 1.00 96.19 214 PHE A CA 1
ATOM 1604 C C . PHE A 1 214 ? -7.527 20.084 7.840 1.00 96.19 214 PHE A C 1
ATOM 1606 O O . PHE A 1 214 ? -7.950 20.202 8.997 1.00 96.19 214 PHE A O 1
ATOM 1613 N N . TRP A 1 215 ? -6.626 20.932 7.339 1.00 94.56 215 TRP A N 1
ATOM 1614 C CA . TRP A 1 215 ? -6.014 22.003 8.126 1.00 94.56 215 TRP A CA 1
ATOM 1615 C C . TRP A 1 215 ? -6.854 23.274 8.187 1.00 94.56 215 TRP A C 1
ATOM 1617 O O . TRP A 1 215 ? -7.076 23.770 9.290 1.00 94.56 215 TRP A O 1
ATOM 1627 N N . ARG A 1 216 ? -7.329 23.785 7.044 1.00 92.62 216 ARG A N 1
ATOM 1628 C CA . ARG A 1 216 ? -8.068 25.056 6.964 1.00 92.62 216 ARG A CA 1
ATOM 1629 C C . ARG A 1 216 ? -9.551 24.904 7.268 1.00 92.62 216 ARG A C 1
ATOM 1631 O O . ARG A 1 216 ? -10.079 25.702 8.029 1.00 92.62 216 ARG A O 1
ATOM 1638 N N . GLU A 1 217 ? -10.214 23.887 6.716 1.00 92.56 217 GLU A N 1
ATOM 1639 C CA . GLU A 1 217 ? -11.646 23.653 6.991 1.00 92.56 217 GLU A CA 1
ATOM 1640 C C . GLU A 1 217 ? -11.864 22.936 8.334 1.00 92.56 217 GLU A C 1
ATOM 1642 O O . GLU A 1 217 ? -12.995 22.787 8.787 1.00 92.56 217 GLU A O 1
ATOM 1647 N N . GLY A 1 218 ? -10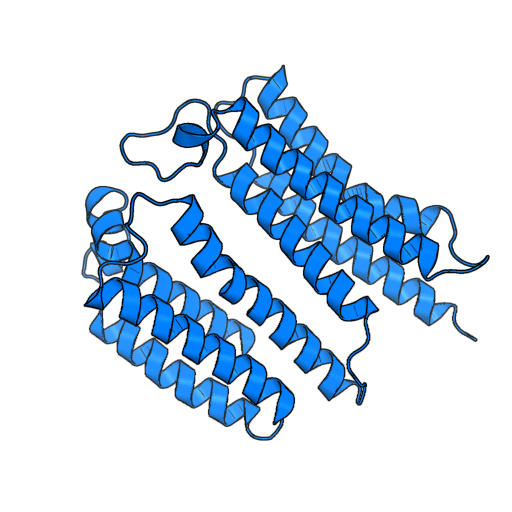.789 22.480 8.989 1.00 91.38 218 GLY A N 1
ATOM 1648 C CA . GLY A 1 218 ? -10.863 21.881 10.320 1.00 91.38 218 GLY A CA 1
ATOM 1649 C C . GLY A 1 218 ? -11.591 20.537 10.353 1.00 91.38 218 GLY A C 1
ATOM 1650 O O . GLY A 1 218 ? -12.132 20.169 11.398 1.00 91.38 218 GLY A O 1
ATOM 1651 N N . LEU A 1 219 ? -11.607 19.796 9.235 1.00 93.94 219 LEU A N 1
ATOM 1652 C CA . LEU A 1 219 ? -12.291 18.505 9.162 1.00 93.94 219 LEU A CA 1
ATOM 1653 C C . LEU A 1 219 ? -11.825 17.557 10.273 1.00 93.94 219 LEU A C 1
ATOM 1655 O O . LEU A 1 219 ? -10.639 17.457 10.598 1.00 93.94 219 LEU A O 1
ATOM 1659 N N . ALA A 1 220 ? -12.780 16.807 10.827 1.00 94.44 220 ALA A N 1
ATOM 1660 C CA . ALA A 1 220 ? -12.498 15.846 11.886 1.00 94.44 220 ALA A CA 1
ATOM 1661 C C . ALA A 1 220 ? -11.576 14.710 11.415 1.00 94.44 220 ALA A C 1
ATOM 1663 O O . ALA A 1 220 ? -10.819 14.179 12.221 1.00 94.44 220 ALA A O 1
ATOM 1664 N N . ARG A 1 221 ? -11.624 14.341 10.131 1.00 95.56 221 ARG A N 1
ATOM 1665 C CA . ARG A 1 221 ? -10.794 13.300 9.508 1.00 95.56 221 ARG A CA 1
ATOM 1666 C C . ARG A 1 221 ? -10.290 13.770 8.156 1.00 95.56 221 ARG A C 1
ATOM 1668 O O . ARG A 1 221 ? -10.953 14.573 7.500 1.00 95.56 221 ARG A O 1
ATOM 1675 N N . TRP A 1 222 ? -9.144 13.243 7.736 1.00 95.75 222 TRP A N 1
ATOM 1676 C CA . TRP A 1 222 ? -8.685 13.446 6.367 1.00 95.75 222 TRP A CA 1
ATOM 1677 C C . TRP A 1 222 ? -9.716 12.877 5.382 1.00 95.75 222 TRP A C 1
ATOM 1679 O O . TRP A 1 222 ? -10.218 11.766 5.592 1.00 95.75 222 TRP A O 1
ATOM 1689 N N . PRO A 1 223 ? -10.051 13.596 4.302 1.00 94.75 223 PRO A N 1
ATOM 1690 C CA . PRO A 1 223 ? -11.076 13.134 3.385 1.00 94.75 223 PRO A CA 1
ATOM 1691 C C . PRO A 1 223 ? -10.519 12.002 2.497 1.00 94.75 223 PRO A C 1
ATOM 1693 O O . PRO A 1 223 ? -9.602 12.188 1.696 1.00 94.75 223 PRO A O 1
ATOM 1696 N N . TYR A 1 224 ? -11.048 10.787 2.684 1.00 92.38 224 TYR A N 1
ATOM 1697 C CA . TYR A 1 224 ? -10.509 9.556 2.081 1.00 92.38 224 TYR A CA 1
ATOM 1698 C C . TYR A 1 224 ? -10.470 9.594 0.547 1.00 92.38 224 TYR A C 1
ATOM 1700 O O . TYR A 1 224 ? -9.514 9.103 -0.051 1.00 92.38 224 TYR A O 1
ATOM 1708 N N . GLY A 1 225 ? -11.468 10.220 -0.088 1.00 94.44 225 GLY A N 1
ATOM 1709 C CA . GLY A 1 225 ? -11.541 10.324 -1.548 1.00 94.44 225 GLY A CA 1
ATOM 1710 C C . GLY A 1 225 ? -10.296 10.970 -2.160 1.00 94.44 225 GLY A C 1
ATOM 1711 O O . GLY A 1 225 ? -9.778 10.478 -3.152 1.00 94.44 225 GLY A O 1
ATOM 1712 N N . GLN A 1 226 ? -9.756 12.014 -1.530 1.00 95.25 226 GLN A N 1
ATOM 1713 C CA . GLN A 1 226 ? -8.555 12.718 -1.978 1.00 95.25 226 GLN A CA 1
ATOM 1714 C C . GLN A 1 226 ? -7.313 11.824 -1.895 1.00 95.25 226 GLN A C 1
ATOM 1716 O O . GLN A 1 226 ? -6.510 11.807 -2.822 1.00 95.25 226 GLN A O 1
ATOM 1721 N N . ALA A 1 227 ? -7.175 11.047 -0.817 1.00 95.25 227 ALA A N 1
ATOM 1722 C CA . ALA A 1 227 ? -6.066 10.106 -0.673 1.00 95.25 227 ALA A CA 1
ATOM 1723 C C . ALA A 1 227 ? -6.149 8.971 -1.712 1.00 95.25 227 ALA A C 1
ATOM 1725 O O . ALA A 1 227 ? -5.152 8.623 -2.343 1.00 95.25 227 ALA A O 1
ATOM 1726 N N . ALA A 1 228 ? -7.349 8.429 -1.946 1.00 94.44 228 ALA A N 1
ATOM 1727 C CA . ALA A 1 228 ? -7.567 7.405 -2.966 1.00 94.44 228 ALA A CA 1
ATOM 1728 C C . ALA A 1 228 ? -7.297 7.936 -4.387 1.00 94.44 228 ALA A C 1
ATOM 1730 O O . ALA A 1 228 ? -6.618 7.274 -5.172 1.00 94.44 228 ALA A O 1
ATOM 1731 N N . LEU A 1 229 ? -7.770 9.147 -4.704 1.00 96.00 229 LEU A N 1
ATOM 1732 C CA . LEU A 1 229 ? -7.524 9.800 -5.992 1.00 96.00 229 LEU A CA 1
ATOM 1733 C C . LEU A 1 229 ? -6.037 10.077 -6.220 1.00 96.00 229 LEU A C 1
ATOM 1735 O O . LEU A 1 229 ? -5.555 9.827 -7.319 1.00 96.00 229 LEU A O 1
ATOM 1739 N N . PHE A 1 230 ? -5.296 10.509 -5.192 1.00 96.38 230 PHE A N 1
ATOM 1740 C CA . PHE A 1 230 ? -3.840 10.647 -5.272 1.00 96.38 230 PHE A CA 1
ATOM 1741 C C . PHE A 1 230 ? -3.184 9.344 -5.754 1.00 96.38 230 PHE A C 1
ATOM 1743 O O . PHE A 1 230 ? -2.416 9.355 -6.717 1.00 96.38 230 PHE A O 1
ATOM 1750 N N . MET A 1 231 ? -3.511 8.209 -5.128 1.00 93.31 231 MET A N 1
ATOM 1751 C CA . MET A 1 231 ? -2.939 6.913 -5.501 1.00 93.31 231 MET A CA 1
ATOM 1752 C C . MET A 1 231 ? -3.328 6.508 -6.930 1.00 93.31 231 MET A C 1
ATOM 1754 O O . MET A 1 231 ? -2.458 6.146 -7.719 1.00 93.31 231 MET A O 1
ATOM 1758 N N . LEU A 1 232 ? -4.612 6.614 -7.288 1.00 92.31 232 LEU A N 1
ATOM 1759 C CA . LEU A 1 232 ? -5.105 6.257 -8.624 1.00 92.31 232 LEU A CA 1
ATOM 1760 C C . LEU A 1 232 ? -4.451 7.101 -9.723 1.00 92.31 232 LEU A C 1
ATOM 1762 O O . LEU A 1 232 ? -3.949 6.557 -10.705 1.00 92.31 232 LEU A O 1
ATOM 1766 N N . VAL A 1 233 ? -4.410 8.422 -9.542 1.00 93.19 233 VAL A N 1
ATOM 1767 C CA . VAL A 1 233 ? -3.837 9.352 -10.524 1.00 93.19 233 VAL A CA 1
ATOM 1768 C C . VAL A 1 233 ? -2.321 9.175 -10.614 1.00 93.19 233 VAL A C 1
ATOM 1770 O O . VAL A 1 233 ? -1.773 9.320 -11.700 1.00 93.19 233 VAL A O 1
ATOM 1773 N N . SER A 1 234 ? -1.642 8.778 -9.529 1.00 90.75 234 SER A N 1
ATOM 1774 C CA . SER A 1 234 ? -0.206 8.452 -9.572 1.00 90.75 234 SER A CA 1
ATOM 1775 C C . SER A 1 234 ? 0.080 7.270 -10.500 1.00 90.75 234 SER A C 1
ATOM 1777 O O . SER A 1 234 ? 0.994 7.338 -11.321 1.00 90.75 234 SER A O 1
ATOM 1779 N N . PHE A 1 235 ? -0.729 6.206 -10.427 1.00 86.81 235 PHE A N 1
ATOM 1780 C CA . PHE A 1 235 ? -0.600 5.072 -11.346 1.00 86.81 235 PHE A CA 1
ATOM 1781 C C . PHE A 1 235 ? -0.948 5.458 -12.784 1.00 86.81 235 PHE A C 1
ATOM 1783 O O . PHE A 1 235 ? -0.205 5.107 -13.696 1.00 86.81 235 PHE A O 1
ATOM 1790 N N . VAL A 1 236 ? -2.041 6.195 -12.999 1.00 87.38 236 VAL A N 1
ATOM 1791 C CA . VAL A 1 236 ? -2.450 6.633 -14.345 1.00 87.38 236 VAL A CA 1
ATOM 1792 C C . VAL A 1 236 ? -1.388 7.531 -14.979 1.00 87.38 236 VAL A C 1
ATOM 1794 O O . VAL A 1 236 ? -0.996 7.290 -16.117 1.00 87.38 236 VAL A O 1
ATOM 1797 N N . GLY A 1 237 ? -0.872 8.516 -14.238 1.00 85.81 237 GLY A N 1
ATOM 1798 C CA . GLY A 1 237 ? 0.183 9.414 -14.706 1.00 85.81 237 GLY A CA 1
ATOM 1799 C C . GLY A 1 237 ? 1.440 8.651 -15.119 1.00 85.81 237 GLY A C 1
ATOM 1800 O O . GLY A 1 237 ? 1.950 8.869 -16.214 1.00 85.81 237 GLY A O 1
ATOM 1801 N N . TYR A 1 238 ? 1.881 7.688 -14.302 1.00 82.00 238 TYR A N 1
ATOM 1802 C CA . TYR A 1 238 ? 3.022 6.833 -14.641 1.00 82.00 238 TYR A CA 1
ATOM 1803 C C . TYR A 1 238 ? 2.801 6.033 -15.934 1.00 82.00 238 TYR A C 1
ATOM 1805 O O . TYR A 1 238 ? 3.691 5.969 -16.781 1.00 82.00 238 TYR A O 1
ATOM 1813 N N . GLN A 1 239 ? 1.611 5.450 -16.116 1.00 81.56 239 GLN A N 1
ATOM 1814 C CA . GLN A 1 239 ? 1.302 4.673 -17.320 1.00 81.56 239 GLN A CA 1
ATOM 1815 C C . GLN A 1 239 ? 1.225 5.545 -18.575 1.00 81.56 239 GLN A C 1
ATOM 1817 O O . GLN A 1 239 ? 1.738 5.145 -19.617 1.00 81.56 239 GLN A O 1
ATOM 1822 N N . ILE A 1 240 ? 0.631 6.741 -18.485 1.00 85.38 240 ILE A N 1
ATOM 1823 C CA . ILE A 1 240 ? 0.572 7.692 -19.605 1.00 85.38 240 ILE A CA 1
ATOM 1824 C C . ILE A 1 240 ? 1.984 8.083 -20.043 1.00 85.38 240 ILE A C 1
ATOM 1826 O O . ILE A 1 240 ? 2.280 8.024 -21.234 1.00 85.38 240 ILE A O 1
ATOM 1830 N N . ILE A 1 241 ? 2.857 8.430 -19.090 1.00 84.56 241 ILE A N 1
ATOM 1831 C CA . ILE A 1 241 ? 4.246 8.797 -19.390 1.00 84.56 241 ILE A CA 1
ATOM 1832 C C . ILE A 1 241 ? 4.943 7.652 -20.133 1.00 84.56 241 ILE A C 1
ATOM 1834 O O . ILE A 1 241 ? 5.464 7.853 -21.227 1.00 84.56 241 ILE A O 1
ATOM 1838 N N . ASN A 1 242 ? 4.856 6.432 -19.594 1.00 79.56 242 ASN A N 1
ATOM 1839 C CA . ASN A 1 242 ? 5.500 5.260 -20.184 1.00 79.56 242 ASN A CA 1
ATOM 1840 C C . ASN A 1 242 ? 4.980 4.945 -21.600 1.00 79.56 242 ASN A C 1
ATOM 1842 O O . ASN A 1 242 ? 5.758 4.623 -22.496 1.00 79.56 242 ASN A O 1
ATOM 1846 N N . LEU A 1 243 ? 3.665 5.043 -21.819 1.00 80.06 243 LEU A N 1
ATOM 1847 C CA . LEU A 1 243 ? 3.046 4.772 -23.118 1.00 80.06 243 LEU A CA 1
ATOM 1848 C C . LEU A 1 243 ? 3.485 5.776 -24.187 1.00 80.06 243 LEU A C 1
ATOM 1850 O O . LEU A 1 243 ? 3.818 5.368 -25.299 1.00 80.06 243 LEU A O 1
ATOM 1854 N N . VAL A 1 244 ? 3.506 7.069 -23.861 1.00 82.44 244 VAL A N 1
ATOM 1855 C CA . VAL A 1 244 ? 3.894 8.120 -24.813 1.00 82.44 244 VAL A CA 1
ATOM 1856 C C . VAL A 1 244 ? 5.383 8.031 -25.147 1.00 82.44 244 VAL A C 1
ATOM 1858 O O . VAL A 1 244 ? 5.749 8.140 -26.317 1.00 82.44 244 VAL A O 1
ATOM 1861 N N . GLU A 1 245 ? 6.242 7.763 -24.162 1.00 77.56 245 GLU A N 1
ATOM 1862 C CA . GLU A 1 245 ? 7.679 7.567 -24.398 1.00 77.56 245 GLU A CA 1
ATOM 1863 C C . GLU A 1 245 ? 7.951 6.366 -25.313 1.00 77.56 245 GLU A C 1
ATOM 186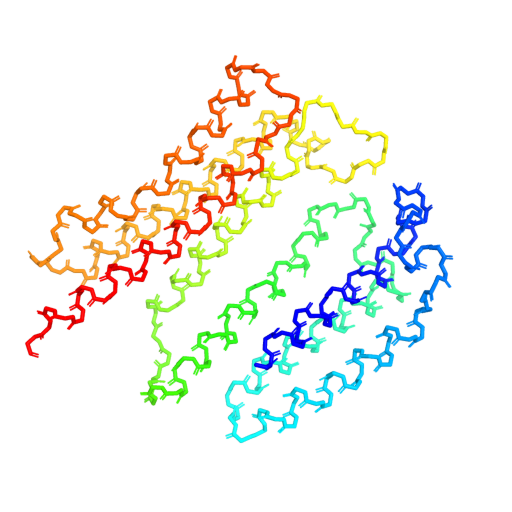5 O O . GLU A 1 245 ? 8.806 6.442 -26.191 1.00 77.56 245 GLU A O 1
ATOM 1870 N N . ARG A 1 246 ? 7.184 5.274 -25.176 1.00 75.06 246 ARG A N 1
ATOM 1871 C CA . ARG A 1 246 ? 7.291 4.118 -26.081 1.00 75.06 246 ARG A CA 1
ATOM 1872 C C . ARG A 1 246 ? 6.769 4.412 -27.481 1.00 75.06 246 ARG A C 1
ATOM 1874 O O . ARG A 1 246 ? 7.394 4.001 -28.448 1.00 75.06 246 ARG A O 1
ATOM 1881 N N . ALA A 1 247 ? 5.634 5.099 -27.599 1.00 76.94 247 ALA A N 1
ATOM 1882 C CA . ALA A 1 247 ? 5.030 5.422 -28.894 1.00 76.94 247 ALA A CA 1
ATOM 1883 C C . ALA A 1 247 ? 5.869 6.410 -29.723 1.00 76.94 247 ALA A C 1
ATOM 1885 O O . ALA A 1 247 ? 5.697 6.504 -30.934 1.00 76.94 247 ALA A O 1
ATOM 1886 N N . THR A 1 248 ? 6.761 7.151 -29.066 1.00 72.88 248 THR A N 1
ATOM 1887 C CA . THR A 1 248 ? 7.668 8.124 -29.691 1.00 72.88 248 THR A CA 1
ATOM 1888 C C . THR A 1 248 ? 9.107 7.602 -29.823 1.00 72.88 248 THR A C 1
ATOM 1890 O O . THR A 1 248 ? 9.991 8.350 -30.250 1.00 72.88 248 THR A O 1
ATOM 1893 N N . ALA A 1 249 ? 9.356 6.328 -29.487 1.00 65.56 249 ALA A N 1
ATOM 1894 C CA . ALA A 1 249 ? 10.634 5.662 -29.727 1.00 65.56 249 ALA A CA 1
ATOM 1895 C C . ALA A 1 249 ? 10.771 5.272 -31.220 1.00 65.56 249 ALA A C 1
ATOM 1897 O O . ALA A 1 249 ? 9.799 4.772 -31.787 1.00 65.56 249 ALA A O 1
ATOM 1898 N N . PRO A 1 250 ? 11.932 5.532 -31.859 1.00 55.22 250 PRO A N 1
ATOM 1899 C CA . PRO A 1 250 ? 12.175 5.238 -33.275 1.00 55.22 250 PRO A CA 1
ATOM 1900 C C . PRO A 1 250 ? 12.249 3.740 -33.589 1.00 55.22 250 PRO A C 1
ATOM 1902 O O . PRO A 1 250 ? 12.649 2.964 -32.690 1.00 55.22 250 PRO A O 1
#

Mean predicted aligned error: 5.07 Å